Protein AF-A0A1I3HEJ3-F1 (afdb_monomer)

Sequence (257 aa):
MIEPKKLWFWRRMIAVSLDFIPVSLIFVALFVMLVGGNSDKARLSGFGVSTSACAEAKPSAEVVSAGDRMMPGVVWNAAALCRVTSFGVAEDRFVRLARIEQPTKNVTTTQAVAVSVDASGNPISPFYLDWLGFLLFLAAYLAFVTSRLQATPAMRLLGIKLIGQEGERAGLKPVALRLLYACIPLLVIVAIGFGSLWLIAVKGISGWLIPADLIMSLLIGFCWWHPYSVRPTLPRAPLHDILAGTRIIRPTVDASA

Mean predicted aligned error: 8.57 Å

Structure (mmCIF, N/CA/C/O backbone):
data_AF-A0A1I3HEJ3-F1
#
_entry.id   AF-A0A1I3HEJ3-F1
#
loop_
_atom_site.group_PDB
_atom_site.id
_atom_site.type_symbol
_atom_site.label_atom_id
_atom_site.label_alt_id
_atom_site.label_comp_id
_atom_site.label_asym_id
_atom_site.label_entity_id
_atom_site.label_seq_id
_atom_site.pdbx_PDB_ins_code
_atom_site.Cartn_x
_atom_site.Cartn_y
_atom_site.Cartn_z
_atom_site.occupancy
_atom_site.B_iso_or_equiv
_atom_site.auth_seq_id
_atom_site.auth_comp_id
_atom_site.auth_asym_id
_atom_site.auth_atom_id
_atom_site.pdbx_PDB_model_num
ATOM 1 N N . MET A 1 1 ? -19.954 12.986 37.669 1.00 49.31 1 MET A N 1
ATOM 2 C CA . MET A 1 1 ? -19.865 12.320 36.351 1.00 49.31 1 MET A CA 1
ATOM 3 C C . MET A 1 1 ? -18.460 12.531 35.819 1.00 49.31 1 MET A C 1
ATOM 5 O O . MET A 1 1 ? -18.048 13.677 35.705 1.00 49.31 1 MET A O 1
ATOM 9 N N . ILE A 1 2 ? -17.698 11.458 35.597 1.00 49.03 2 ILE A N 1
ATOM 10 C CA . ILE A 1 2 ? -16.325 11.557 35.083 1.00 49.03 2 ILE A CA 1
ATOM 11 C C . ILE A 1 2 ? -16.430 11.959 33.613 1.00 49.03 2 ILE A C 1
ATOM 13 O O . ILE A 1 2 ? -16.956 11.199 32.802 1.00 49.03 2 ILE A O 1
ATOM 17 N N . GLU A 1 3 ? -15.989 13.171 33.284 1.00 50.78 3 GLU A N 1
ATOM 18 C CA . GLU A 1 3 ? -15.996 13.653 31.907 1.00 50.78 3 GLU A CA 1
ATOM 19 C C . GLU A 1 3 ? -15.135 12.704 31.050 1.00 50.78 3 GLU A C 1
ATOM 21 O O . GLU A 1 3 ? -13.968 12.459 31.389 1.00 50.78 3 GLU A O 1
ATOM 26 N N . PRO A 1 4 ? -15.682 12.110 29.974 1.00 54.53 4 PRO A N 1
ATOM 27 C CA . PRO A 1 4 ? -14.928 11.180 29.149 1.00 54.53 4 PRO A CA 1
ATOM 28 C C . PRO A 1 4 ? -13.718 11.908 28.556 1.00 54.53 4 PRO A C 1
ATOM 30 O O . PRO A 1 4 ? -13.858 12.790 27.706 1.00 54.53 4 PRO A O 1
ATOM 33 N N . LYS A 1 5 ? -12.508 11.549 29.015 1.00 62.03 5 LYS A N 1
ATOM 34 C CA . LYS A 1 5 ? -11.262 12.157 28.530 1.00 62.03 5 LYS A CA 1
ATOM 35 C C . LYS A 1 5 ? -11.198 12.012 27.013 1.00 62.03 5 LYS A C 1
ATOM 37 O O . LYS A 1 5 ? -11.144 10.899 26.491 1.00 62.03 5 LYS A O 1
ATOM 42 N N . LYS A 1 6 ? -11.172 13.151 26.313 1.00 61.72 6 LYS A N 1
ATOM 43 C CA . LYS A 1 6 ? -10.992 13.222 24.859 1.00 61.72 6 LYS A CA 1
ATOM 44 C C . LYS A 1 6 ? -9.746 12.414 24.489 1.00 61.72 6 LYS A C 1
ATOM 46 O O . LYS A 1 6 ? -8.636 12.769 24.877 1.00 61.72 6 LYS A O 1
ATOM 51 N N . LEU A 1 7 ? -9.919 11.309 23.771 1.00 64.31 7 LEU A N 1
ATOM 52 C CA . LEU A 1 7 ? -8.802 10.554 23.210 1.00 64.31 7 LEU A CA 1
ATOM 53 C C . LEU A 1 7 ? -8.352 11.278 21.942 1.00 64.31 7 LEU A C 1
ATOM 55 O O . LEU A 1 7 ? -9.008 11.195 20.907 1.00 64.31 7 LEU A O 1
ATOM 59 N N . TRP A 1 8 ? -7.265 12.039 22.062 1.00 68.81 8 TRP A N 1
ATOM 60 C CA . TRP A 1 8 ? -6.731 12.886 20.996 1.00 68.81 8 TRP A CA 1
ATOM 61 C C . TRP A 1 8 ? -6.376 12.056 19.754 1.00 68.81 8 TRP A C 1
ATOM 63 O O . TRP A 1 8 ? -5.763 10.994 19.879 1.00 68.81 8 TRP A O 1
ATOM 73 N N . PHE A 1 9 ? -6.719 12.577 18.568 1.00 74.50 9 PHE A N 1
ATOM 74 C CA . PHE A 1 9 ? -6.378 12.021 17.247 1.00 74.50 9 PHE A CA 1
ATOM 75 C C . PHE A 1 9 ? -4.919 11.543 17.181 1.00 74.50 9 PHE A C 1
ATOM 77 O O . PHE A 1 9 ? -4.652 10.394 16.832 1.00 74.50 9 PHE A O 1
ATOM 84 N N . TRP A 1 10 ? -3.992 12.377 17.659 1.00 77.12 10 TRP A N 1
ATOM 85 C CA . TRP A 1 10 ? -2.559 12.087 17.689 1.00 77.12 10 TRP A CA 1
ATOM 86 C C . TRP A 1 10 ? -2.192 10.807 18.434 1.00 77.12 10 TRP A C 1
ATOM 88 O O . TRP A 1 10 ? -1.313 10.087 17.988 1.00 77.12 10 TRP A O 1
ATOM 98 N N . ARG A 1 11 ? -2.882 10.455 19.525 1.00 80.19 11 ARG A N 1
ATOM 99 C CA . ARG A 1 11 ? -2.592 9.201 20.242 1.00 80.19 11 ARG A CA 1
ATOM 100 C C . ARG A 1 11 ? -2.975 7.973 19.428 1.00 80.19 11 ARG A C 1
ATOM 102 O O . ARG A 1 11 ? -2.286 6.966 19.507 1.00 80.19 11 ARG A O 1
ATOM 109 N N . ARG A 1 12 ? -4.059 8.053 18.654 1.00 78.25 12 ARG A N 1
ATOM 110 C CA . ARG A 1 12 ? -4.480 6.966 17.760 1.00 78.25 12 ARG A CA 1
ATOM 111 C C . ARG A 1 12 ? -3.480 6.801 16.622 1.00 78.25 12 ARG A C 1
ATOM 113 O O . ARG A 1 12 ? -3.072 5.681 16.347 1.00 78.25 12 ARG A O 1
ATOM 120 N N . MET A 1 13 ? -3.036 7.918 16.044 1.00 77.56 13 MET A N 1
ATOM 121 C CA . MET A 1 13 ? -1.986 7.919 15.024 1.00 77.56 13 MET A CA 1
ATOM 122 C C . MET A 1 13 ? -0.673 7.348 15.564 1.00 77.56 13 MET A C 1
ATOM 124 O O . MET A 1 13 ? -0.108 6.456 14.948 1.00 77.56 13 MET A O 1
ATOM 128 N N . ILE A 1 14 ? -0.237 7.777 16.753 1.00 84.56 14 ILE A N 1
ATOM 129 C CA . ILE A 1 14 ? 0.965 7.245 17.410 1.00 84.56 14 ILE A CA 1
ATOM 130 C C . ILE A 1 14 ? 0.823 5.742 17.674 1.00 84.56 14 ILE A C 1
ATOM 132 O O . ILE A 1 14 ? 1.777 5.014 17.434 1.00 84.56 14 ILE A O 1
ATOM 136 N N . ALA A 1 15 ? -0.346 5.264 18.122 1.00 83.88 15 ALA A N 1
ATOM 137 C CA . ALA A 1 15 ? -0.585 3.833 18.320 1.00 83.88 15 ALA A CA 1
ATOM 138 C C . ALA A 1 15 ? -0.357 3.049 17.021 1.00 83.88 15 ALA A C 1
ATOM 140 O O . ALA A 1 15 ? 0.437 2.116 16.993 1.00 83.88 15 ALA A O 1
ATOM 141 N N . VAL A 1 16 ? -1.000 3.485 15.933 1.00 79.69 16 VAL A N 1
ATOM 142 C CA . VAL A 1 16 ? -0.872 2.844 14.619 1.00 79.69 16 VAL A CA 1
ATOM 143 C C . VAL A 1 16 ? 0.580 2.861 14.144 1.00 79.69 16 VAL A C 1
ATOM 145 O O . VAL A 1 16 ? 1.080 1.826 13.716 1.00 79.69 16 VAL A O 1
ATOM 148 N N . SER A 1 17 ? 1.285 3.987 14.273 1.00 79.69 17 SER A N 1
ATOM 149 C CA . SER A 1 17 ? 2.699 4.081 13.893 1.00 79.69 17 SER A CA 1
ATOM 150 C C . SER A 1 17 ? 3.592 3.155 14.724 1.00 79.69 17 SER A C 1
ATOM 152 O O . SER A 1 17 ? 4.465 2.488 14.174 1.00 79.69 17 SER A O 1
ATOM 154 N N . LEU A 1 18 ? 3.365 3.082 16.038 1.00 85.75 18 LEU A N 1
ATOM 155 C CA . LEU A 1 18 ? 4.124 2.227 16.953 1.00 85.75 18 LEU A CA 1
ATOM 156 C C . LEU A 1 18 ? 3.863 0.733 16.744 1.00 85.75 18 LEU A C 1
ATOM 158 O O . LEU A 1 18 ? 4.737 -0.056 17.074 1.00 85.75 18 LEU A O 1
ATOM 162 N N . ASP A 1 19 ? 2.706 0.334 16.214 1.00 80.75 19 ASP A N 1
ATOM 163 C CA . ASP A 1 19 ? 2.476 -1.050 15.782 1.00 80.75 19 ASP A CA 1
ATOM 164 C C . ASP A 1 19 ? 3.084 -1.309 14.399 1.00 80.75 19 ASP A C 1
ATOM 166 O O . ASP A 1 19 ? 3.697 -2.349 14.164 1.00 80.75 19 ASP A O 1
ATOM 170 N N . PHE A 1 20 ? 2.943 -0.353 13.478 1.00 78.56 20 PHE A N 1
ATOM 171 C CA . PHE A 1 20 ? 3.393 -0.494 12.097 1.00 78.56 20 PHE A CA 1
ATOM 172 C C . PHE A 1 20 ? 4.910 -0.662 11.993 1.00 78.56 20 PHE A C 1
ATOM 174 O O . PHE A 1 20 ? 5.371 -1.539 11.266 1.00 78.56 20 PHE A O 1
ATOM 181 N N . ILE A 1 21 ? 5.688 0.137 12.732 1.00 81.62 21 ILE A N 1
ATOM 182 C CA . ILE A 1 21 ? 7.159 0.100 12.699 1.00 81.62 21 ILE A CA 1
ATOM 183 C C . ILE A 1 21 ? 7.715 -1.292 13.059 1.00 81.62 21 ILE A C 1
ATOM 185 O O . ILE A 1 21 ? 8.387 -1.881 12.214 1.00 81.62 21 ILE A O 1
ATOM 189 N N . PRO A 1 22 ? 7.462 -1.866 14.253 1.00 80.75 22 PRO A N 1
ATOM 190 C CA . PRO A 1 22 ? 8.036 -3.152 14.638 1.00 80.75 22 PRO A CA 1
ATOM 191 C C . PRO A 1 22 ? 7.523 -4.302 13.773 1.00 80.75 22 PRO A C 1
ATOM 193 O O . PRO A 1 22 ? 8.307 -5.181 13.432 1.00 80.75 22 PRO A O 1
ATOM 196 N N . VAL A 1 23 ? 6.248 -4.297 13.366 1.00 78.12 23 VAL A N 1
ATOM 197 C CA . VAL A 1 23 ? 5.734 -5.339 12.463 1.00 78.12 23 VAL A CA 1
ATOM 198 C C . VAL A 1 23 ? 6.410 -5.245 11.095 1.00 78.12 23 VAL A C 1
ATOM 200 O O . VAL A 1 23 ? 6.815 -6.270 10.553 1.00 78.12 23 VAL A O 1
ATOM 203 N N . SER A 1 24 ? 6.609 -4.033 10.569 1.00 74.75 24 SER A N 1
ATOM 204 C CA . SER A 1 24 ? 7.354 -3.827 9.321 1.00 74.75 24 SER A CA 1
ATOM 205 C C . SER A 1 24 ? 8.804 -4.287 9.452 1.00 74.75 24 SER A C 1
ATOM 207 O O . SER A 1 24 ? 9.306 -4.951 8.553 1.00 74.75 24 SER A O 1
ATOM 209 N N . LEU A 1 25 ? 9.469 -4.006 10.578 1.00 79.69 25 LEU A N 1
ATOM 210 C CA . LEU A 1 25 ? 10.840 -4.461 10.833 1.00 79.69 25 LEU A CA 1
ATOM 211 C C . LEU A 1 25 ? 10.939 -5.988 10.925 1.00 79.69 25 LEU A C 1
ATOM 213 O O . LEU A 1 25 ? 11.833 -6.569 10.317 1.00 79.69 25 LEU A O 1
ATOM 217 N N . ILE A 1 26 ? 10.018 -6.646 11.637 1.00 82.81 26 ILE A N 1
ATOM 218 C CA . ILE A 1 26 ? 9.962 -8.115 11.717 1.00 82.81 26 ILE A CA 1
ATOM 219 C C . ILE A 1 26 ? 9.723 -8.706 10.328 1.00 82.81 26 ILE A C 1
ATOM 221 O O . ILE A 1 26 ? 10.405 -9.651 9.943 1.00 82.81 26 ILE A O 1
ATOM 225 N N . PHE A 1 27 ? 8.790 -8.139 9.563 1.00 79.00 27 PHE A N 1
ATOM 226 C CA . PHE A 1 27 ? 8.511 -8.586 8.203 1.00 79.00 27 PHE A CA 1
ATOM 227 C C . PHE A 1 27 ? 9.743 -8.456 7.300 1.00 79.00 27 PHE A C 1
ATOM 229 O O . PHE A 1 27 ? 10.110 -9.420 6.633 1.00 79.00 27 PHE A O 1
ATOM 236 N N . VAL A 1 28 ? 10.420 -7.304 7.327 1.00 77.69 28 VAL A N 1
ATOM 237 C CA . VAL A 1 28 ? 11.664 -7.083 6.575 1.00 77.69 28 VAL A CA 1
ATOM 238 C C . VAL A 1 28 ? 12.741 -8.075 7.010 1.00 77.69 28 VAL A C 1
ATOM 240 O O . VAL A 1 28 ? 13.378 -8.677 6.154 1.00 77.69 28 VAL A O 1
ATOM 243 N N . ALA A 1 29 ? 12.918 -8.306 8.312 1.00 82.75 29 ALA A N 1
ATOM 244 C CA . ALA A 1 29 ? 13.904 -9.258 8.819 1.00 82.75 29 ALA A CA 1
ATOM 245 C C . ALA A 1 29 ? 13.620 -10.694 8.345 1.00 82.75 29 ALA A C 1
ATOM 247 O O . ALA A 1 29 ? 14.511 -11.350 7.810 1.00 82.75 29 ALA A O 1
ATOM 248 N N . LEU A 1 30 ? 12.375 -11.163 8.480 1.00 83.25 30 LEU A N 1
ATOM 249 C CA . LEU A 1 30 ? 11.957 -12.484 8.000 1.00 83.25 30 LEU A CA 1
ATOM 250 C C . LEU A 1 30 ? 12.126 -12.608 6.487 1.00 83.25 30 LEU A C 1
ATOM 252 O O . LEU A 1 30 ? 12.609 -13.626 6.003 1.00 83.25 30 LEU A O 1
ATOM 256 N N . PHE A 1 31 ? 11.768 -11.568 5.738 1.00 77.62 31 PHE A N 1
ATOM 257 C CA . PHE A 1 31 ? 11.947 -11.552 4.295 1.00 77.62 31 PHE A CA 1
ATOM 258 C C . PHE A 1 31 ? 13.422 -11.653 3.908 1.00 77.62 31 PHE A C 1
ATOM 260 O O . PHE A 1 31 ? 13.778 -12.484 3.078 1.00 77.62 31 PHE A O 1
ATOM 267 N N . VAL A 1 32 ? 14.285 -10.839 4.518 1.00 80.00 32 VAL A N 1
ATOM 268 C CA . VAL A 1 32 ? 15.731 -10.874 4.268 1.00 80.00 32 VAL A CA 1
ATOM 269 C C . VAL A 1 32 ? 16.291 -12.263 4.569 1.00 80.00 32 VAL A C 1
ATOM 271 O O . VAL A 1 32 ? 17.127 -12.747 3.815 1.00 80.00 32 VAL A O 1
ATOM 274 N N . MET A 1 33 ? 15.799 -12.944 5.607 1.00 83.19 33 MET A N 1
ATOM 275 C CA . MET A 1 33 ? 16.185 -14.331 5.896 1.00 83.19 33 MET A CA 1
ATOM 276 C C . MET A 1 33 ? 15.678 -15.330 4.847 1.00 83.19 33 MET A C 1
ATOM 278 O O . MET A 1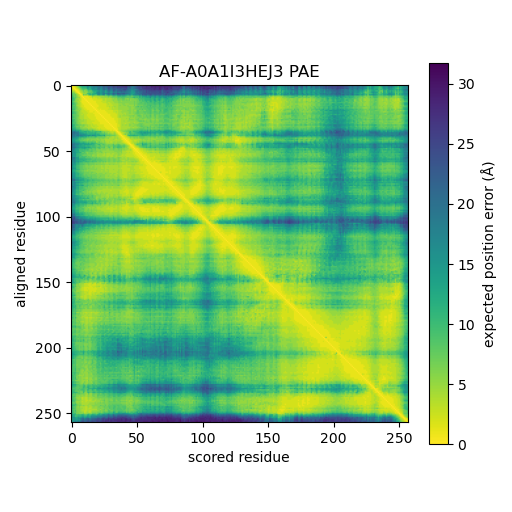 33 ? 16.401 -16.256 4.495 1.00 83.19 33 MET A O 1
ATOM 282 N N . LEU A 1 34 ? 14.451 -15.163 4.346 1.00 79.88 34 LEU A N 1
ATOM 283 C CA . LEU A 1 34 ? 13.844 -16.071 3.364 1.00 79.88 34 LEU A CA 1
ATOM 284 C C . LEU A 1 34 ? 14.413 -15.894 1.950 1.00 79.88 34 LEU A C 1
ATOM 286 O O . LEU A 1 34 ? 14.527 -16.863 1.199 1.00 79.88 34 LEU A O 1
ATOM 290 N N . VAL A 1 35 ? 14.732 -14.656 1.575 1.00 77.38 35 VAL A N 1
ATOM 291 C CA . VAL A 1 35 ? 15.143 -14.278 0.214 1.00 77.38 35 VAL A CA 1
ATOM 292 C C . VAL A 1 35 ? 16.642 -14.003 0.115 1.00 77.38 35 VAL A C 1
ATOM 294 O O . VAL A 1 35 ? 17.181 -13.973 -0.991 1.00 77.38 35 VAL A O 1
ATOM 297 N N . GLY A 1 36 ? 17.349 -13.882 1.240 1.00 71.44 36 GLY A N 1
ATOM 298 C CA . GLY A 1 36 ? 18.807 -13.836 1.285 1.00 71.44 36 GLY A CA 1
ATOM 299 C C . GLY A 1 36 ? 19.402 -15.071 0.605 1.00 71.44 36 GLY A C 1
ATOM 300 O O . GLY A 1 36 ? 19.407 -16.157 1.172 1.00 71.44 36 GLY A O 1
ATOM 301 N N . GLY A 1 37 ? 19.862 -14.905 -0.638 1.00 70.94 37 GLY A N 1
ATOM 302 C CA . GLY A 1 37 ? 20.387 -15.983 -1.486 1.00 70.94 37 GLY A CA 1
ATOM 303 C C . GLY A 1 37 ? 19.465 -16.471 -2.615 1.00 70.94 37 GLY A C 1
ATOM 304 O O . GLY A 1 37 ? 19.896 -17.300 -3.405 1.00 70.94 37 GLY A O 1
ATOM 305 N N . ASN A 1 38 ? 18.232 -15.959 -2.740 1.00 76.81 38 ASN A N 1
ATOM 306 C CA . ASN A 1 38 ? 17.253 -16.336 -3.779 1.00 76.81 38 ASN A CA 1
ATOM 307 C C . ASN A 1 38 ? 16.617 -15.119 -4.488 1.00 76.81 38 ASN A C 1
ATOM 309 O O . ASN A 1 38 ? 15.463 -15.175 -4.929 1.00 76.81 38 ASN A O 1
ATOM 313 N N . SER A 1 39 ? 17.368 -14.023 -4.632 1.00 71.50 39 SER A N 1
ATOM 314 C CA . SER A 1 39 ? 16.892 -12.760 -5.228 1.00 71.50 39 SER A CA 1
ATOM 315 C C . SER A 1 39 ? 16.362 -12.889 -6.662 1.00 71.50 39 SER A C 1
ATOM 317 O O . SER A 1 39 ? 15.644 -12.009 -7.135 1.00 71.50 39 SER A O 1
ATOM 319 N N . ASP A 1 40 ? 16.697 -13.969 -7.369 1.00 82.75 40 ASP A N 1
ATOM 320 C CA . ASP A 1 40 ? 16.264 -14.188 -8.753 1.00 82.75 40 ASP A CA 1
ATOM 321 C C . ASP A 1 40 ? 14.887 -14.860 -8.856 1.00 82.75 40 ASP A C 1
ATOM 323 O O . ASP A 1 40 ? 14.233 -14.771 -9.890 1.00 82.75 40 ASP A O 1
ATOM 327 N N . LYS A 1 41 ? 14.402 -15.503 -7.786 1.00 86.31 41 LYS A N 1
ATOM 328 C CA . LYS A 1 41 ? 13.081 -16.159 -7.776 1.00 86.31 41 LYS A CA 1
ATOM 329 C C . LYS A 1 41 ? 12.028 -15.367 -7.020 1.00 86.31 41 LYS A C 1
ATOM 331 O O . LYS A 1 41 ? 10.864 -15.409 -7.402 1.00 86.31 41 LYS A O 1
ATOM 336 N N . ALA A 1 42 ? 12.418 -14.671 -5.957 1.00 87.62 42 ALA A N 1
ATOM 337 C CA . ALA A 1 42 ? 11.505 -13.918 -5.110 1.00 87.62 42 ALA A CA 1
ATOM 338 C C . ALA A 1 42 ? 12.043 -12.507 -4.877 1.00 87.62 42 ALA A C 1
ATOM 340 O O . ALA A 1 42 ? 13.228 -12.335 -4.595 1.00 87.62 42 ALA A O 1
ATOM 341 N N . ARG A 1 43 ? 11.174 -11.499 -4.997 1.00 86.00 43 ARG A N 1
ATOM 342 C CA . ARG A 1 43 ? 11.551 -10.086 -4.856 1.00 86.00 43 ARG A CA 1
ATOM 343 C C . ARG A 1 43 ? 10.525 -9.289 -4.060 1.00 86.00 43 ARG A C 1
ATOM 345 O O . ARG A 1 43 ? 9.363 -9.679 -3.953 1.00 86.00 43 ARG A O 1
ATOM 352 N N . LEU A 1 44 ? 10.986 -8.168 -3.514 1.00 79.00 44 LEU A N 1
ATOM 353 C CA . LEU A 1 44 ? 10.143 -7.082 -3.020 1.00 79.00 44 LEU A CA 1
ATOM 354 C C . LEU A 1 44 ? 10.266 -5.913 -3.985 1.00 79.00 44 LEU A C 1
ATOM 356 O O . LEU A 1 44 ? 11.378 -5.522 -4.340 1.00 79.00 44 LEU A O 1
ATOM 360 N N . SER A 1 45 ? 9.133 -5.339 -4.359 1.00 76.62 45 SER A N 1
ATOM 361 C CA . SER A 1 45 ? 9.049 -4.106 -5.124 1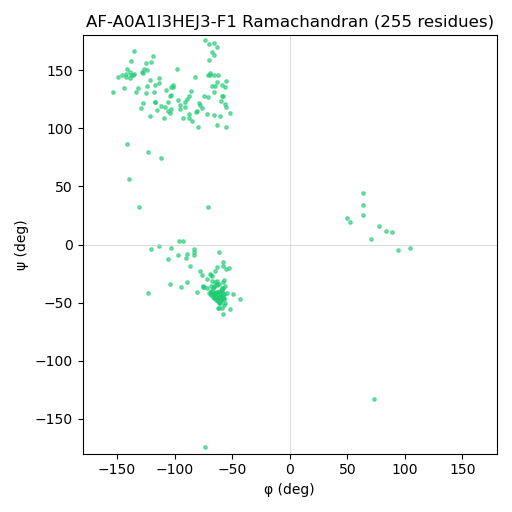.00 76.62 45 SER A CA 1
ATOM 362 C C . SER A 1 45 ? 8.252 -3.077 -4.334 1.00 76.62 45 SER A C 1
ATOM 364 O O . SER A 1 45 ? 7.042 -3.189 -4.149 1.00 76.62 45 SER A O 1
ATOM 366 N N . GLY A 1 46 ? 8.938 -2.037 -3.858 1.00 67.50 46 GLY A N 1
ATOM 367 C CA . GLY A 1 46 ? 8.266 -0.878 -3.268 1.00 67.50 46 GLY A CA 1
ATOM 368 C C . GLY A 1 46 ? 7.749 -1.066 -1.839 1.00 67.50 46 GLY A C 1
ATOM 369 O O . GLY A 1 46 ? 6.957 -0.250 -1.372 1.00 67.50 46 GLY A O 1
ATOM 370 N N . PHE A 1 47 ? 8.200 -2.088 -1.103 1.00 66.50 47 PHE A N 1
ATOM 371 C CA . PHE A 1 47 ? 7.912 -2.171 0.330 1.00 66.50 47 PHE A CA 1
ATOM 372 C C . PHE A 1 47 ? 8.821 -1.224 1.137 1.00 66.50 47 PHE A C 1
ATOM 374 O O . PHE A 1 47 ? 10.047 -1.359 1.127 1.00 66.50 47 PHE A O 1
ATOM 381 N N . GLY A 1 48 ? 8.206 -0.280 1.859 1.00 69.69 48 GLY A N 1
ATOM 382 C CA . GLY A 1 48 ? 8.864 0.644 2.791 1.00 69.69 48 GLY A CA 1
ATOM 383 C C . GLY A 1 48 ? 9.692 1.754 2.138 1.00 69.69 48 GLY A C 1
ATOM 384 O O . GLY A 1 48 ? 9.203 2.454 1.257 1.00 69.69 48 GLY A O 1
ATOM 385 N N . VAL A 1 49 ? 10.922 1.972 2.622 1.00 73.00 49 VAL A N 1
ATOM 386 C CA . VAL A 1 49 ? 11.832 2.991 2.066 1.00 73.00 49 VAL A CA 1
ATOM 387 C C . VAL A 1 49 ? 12.625 2.369 0.924 1.00 73.00 49 VAL A C 1
ATOM 389 O O . VAL A 1 49 ? 13.464 1.495 1.156 1.00 73.00 49 VAL A O 1
ATOM 392 N N . SER A 1 50 ? 12.361 2.831 -0.296 1.00 81.62 50 SER A N 1
ATOM 393 C CA . SER A 1 50 ? 13.033 2.369 -1.509 1.00 81.62 50 SER A CA 1
ATOM 394 C C . SER A 1 50 ? 13.818 3.489 -2.180 1.00 81.62 50 SER A C 1
ATOM 396 O O . SER A 1 50 ? 13.302 4.596 -2.344 1.00 81.62 50 SER A O 1
ATOM 398 N N . THR A 1 51 ? 15.025 3.187 -2.643 1.00 86.12 51 THR A N 1
ATOM 399 C CA . THR A 1 51 ? 15.791 4.063 -3.537 1.00 86.12 51 THR A CA 1
ATOM 400 C C . THR A 1 51 ? 15.934 3.413 -4.900 1.00 86.12 51 THR A C 1
ATOM 402 O O . THR A 1 51 ? 16.172 2.213 -4.987 1.00 86.12 51 THR A O 1
ATOM 405 N N . SER A 1 52 ? 15.792 4.196 -5.967 1.00 91.00 52 SER A N 1
ATOM 406 C CA . SER A 1 52 ? 15.934 3.720 -7.342 1.00 91.00 52 SER A CA 1
ATOM 407 C C . SER A 1 52 ? 17.086 4.430 -8.040 1.00 91.00 52 SER A C 1
ATOM 409 O O . SER A 1 52 ? 17.135 5.660 -8.041 1.00 91.00 52 SER A O 1
ATOM 411 N N . ALA A 1 53 ? 17.958 3.669 -8.689 1.00 93.44 53 ALA A N 1
ATOM 412 C CA . ALA A 1 53 ? 18.988 4.186 -9.579 1.00 93.44 53 ALA A CA 1
ATOM 413 C C . ALA A 1 53 ? 18.846 3.520 -10.946 1.00 93.44 53 ALA A C 1
ATOM 415 O O . ALA A 1 53 ? 18.753 2.297 -11.028 1.00 93.44 53 ALA A O 1
ATOM 416 N N . CYS A 1 54 ? 18.832 4.314 -12.013 1.00 95.50 54 CYS A N 1
ATOM 417 C CA . CYS A 1 54 ? 18.766 3.813 -13.381 1.00 95.50 54 CYS A CA 1
ATOM 418 C C . CYS A 1 54 ? 19.952 4.348 -14.177 1.00 95.50 54 CYS A C 1
ATOM 420 O O . CYS A 1 54 ? 20.275 5.532 -14.089 1.00 95.50 54 CYS A O 1
ATOM 422 N N . ALA A 1 55 ? 20.573 3.479 -14.964 1.00 96.88 55 ALA A N 1
ATOM 423 C CA . ALA A 1 55 ? 21.632 3.835 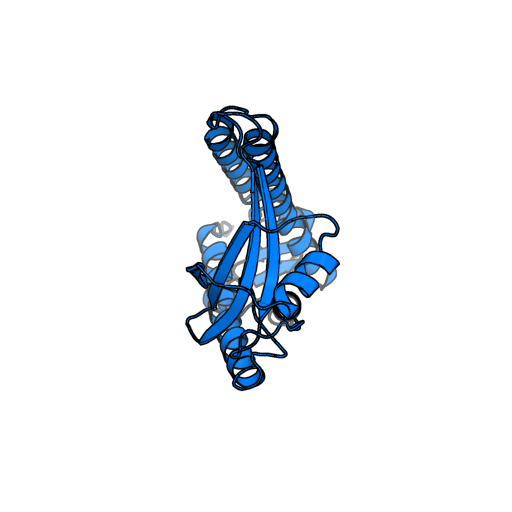-15.897 1.00 96.88 55 ALA A CA 1
ATOM 424 C C . ALA A 1 55 ? 21.276 3.325 -17.293 1.00 96.88 55 ALA A C 1
ATOM 426 O O . ALA A 1 55 ? 20.578 2.318 -17.423 1.00 96.88 55 ALA A O 1
ATOM 427 N N . GLU A 1 56 ? 21.749 4.014 -18.329 1.00 96.56 56 GLU A N 1
ATOM 428 C CA . GLU A 1 56 ? 21.608 3.545 -19.706 1.00 96.56 56 GLU A CA 1
ATOM 429 C C . GLU A 1 56 ? 22.227 2.149 -19.849 1.00 96.56 56 GLU A C 1
ATOM 431 O O . GLU A 1 56 ? 23.304 1.871 -19.316 1.00 96.56 56 GLU A O 1
ATOM 436 N N . ALA A 1 57 ? 21.522 1.252 -20.533 1.00 94.88 57 ALA A N 1
ATOM 437 C CA . ALA A 1 57 ? 21.950 -0.128 -20.696 1.00 94.88 57 ALA A CA 1
ATOM 438 C C . ALA A 1 57 ? 21.703 -0.602 -22.124 1.00 94.88 57 ALA A C 1
ATOM 440 O O . ALA A 1 57 ? 20.707 -0.243 -22.745 1.00 94.88 57 ALA A O 1
ATOM 441 N N . LYS A 1 58 ? 22.590 -1.462 -22.628 1.00 95.31 58 LYS A N 1
ATOM 442 C CA . LYS A 1 58 ? 22.362 -2.195 -23.877 1.00 95.31 58 LYS A CA 1
ATOM 443 C C . LYS A 1 58 ? 21.610 -3.485 -23.534 1.00 95.31 58 LYS A C 1
ATOM 445 O O . LYS A 1 58 ? 22.212 -4.350 -22.897 1.00 95.31 58 LYS A O 1
ATOM 450 N N . PRO A 1 59 ? 20.316 -3.614 -23.875 1.00 94.31 59 PRO A N 1
ATOM 451 C CA . PRO A 1 59 ? 19.544 -4.796 -23.520 1.00 94.31 59 PRO A CA 1
ATOM 452 C C . PRO A 1 59 ? 20.006 -5.993 -24.356 1.00 94.31 59 PRO A C 1
ATOM 454 O O . PRO A 1 59 ? 20.369 -5.841 -25.524 1.00 94.31 59 PRO A O 1
ATOM 457 N N . SER A 1 60 ? 19.984 -7.192 -23.774 1.00 96.12 60 SER A N 1
ATOM 458 C CA . SER A 1 60 ? 20.203 -8.425 -24.532 1.00 96.12 60 SER A CA 1
ATOM 459 C C . SER A 1 60 ? 19.011 -8.709 -25.457 1.00 96.12 60 SER A C 1
ATOM 461 O O . SER A 1 60 ? 17.895 -8.238 -25.218 1.00 96.12 60 SER A O 1
ATOM 463 N N . ALA A 1 61 ? 19.224 -9.515 -26.503 1.00 96.56 61 ALA A N 1
ATOM 464 C CA . ALA A 1 61 ? 18.149 -9.923 -27.414 1.00 96.56 61 ALA A CA 1
ATOM 465 C C . ALA A 1 61 ? 16.997 -10.633 -26.676 1.00 96.56 61 ALA A C 1
ATOM 467 O O . ALA A 1 61 ? 15.831 -10.482 -27.034 1.00 96.56 61 ALA A O 1
ATOM 468 N N . GLU A 1 62 ? 17.315 -11.360 -25.604 1.00 96.75 62 GLU A N 1
ATOM 469 C CA . GLU A 1 62 ? 16.342 -12.056 -24.762 1.00 96.75 62 GLU A CA 1
ATOM 470 C C . GLU A 1 62 ? 15.465 -11.082 -23.967 1.00 96.75 62 GLU A C 1
ATOM 472 O O . GLU A 1 62 ? 14.252 -11.278 -23.879 1.00 96.75 62 GLU A O 1
ATOM 477 N N . VAL A 1 63 ? 16.055 -10.006 -23.429 1.00 96.88 63 VAL A N 1
ATOM 478 C CA . VAL A 1 63 ? 15.321 -8.940 -22.728 1.00 96.88 63 VAL A CA 1
ATOM 479 C C . VAL A 1 63 ? 14.395 -8.199 -23.689 1.00 96.88 63 VAL A C 1
ATOM 481 O O . VAL A 1 63 ? 13.235 -7.965 -23.351 1.00 96.88 63 VAL A O 1
ATOM 484 N N . VAL A 1 64 ? 14.873 -7.877 -24.896 1.00 96.50 64 VAL A N 1
ATOM 485 C CA . VAL A 1 64 ? 14.044 -7.255 -25.944 1.00 96.50 64 VAL A CA 1
ATOM 486 C C . VAL A 1 64 ? 12.881 -8.174 -26.320 1.00 96.50 64 VAL A C 1
ATOM 488 O O . VAL A 1 64 ? 11.732 -7.750 -26.264 1.00 96.50 64 VAL A O 1
ATOM 491 N N . SER A 1 65 ? 13.153 -9.460 -26.568 1.00 96.69 65 SER A N 1
ATOM 492 C CA . SER A 1 65 ? 12.118 -10.457 -26.868 1.00 96.69 65 SER A CA 1
ATOM 493 C C . SER A 1 65 ? 11.086 -10.599 -25.740 1.00 96.69 65 SER A C 1
ATOM 495 O O . SER A 1 65 ? 9.892 -10.755 -26.002 1.00 96.69 65 SER A O 1
ATOM 497 N N . ALA A 1 66 ? 11.512 -10.531 -24.476 1.00 96.56 66 ALA A N 1
ATOM 498 C CA . ALA A 1 66 ? 10.597 -10.532 -23.339 1.00 96.56 66 ALA A CA 1
ATOM 499 C C . ALA A 1 66 ? 9.713 -9.273 -23.307 1.00 96.56 66 ALA A C 1
ATOM 501 O O . ALA A 1 66 ? 8.510 -9.391 -23.072 1.00 96.56 66 ALA A O 1
ATOM 502 N N . GLY A 1 67 ? 10.280 -8.100 -23.605 1.00 95.50 67 GLY A N 1
ATOM 503 C CA . GLY A 1 67 ? 9.532 -6.851 -23.764 1.00 95.50 67 GLY A CA 1
ATOM 504 C C . GLY A 1 67 ? 8.503 -6.914 -24.894 1.00 95.50 67 GLY A C 1
ATOM 505 O O . GLY A 1 67 ? 7.348 -6.545 -24.687 1.00 95.50 67 GLY A O 1
ATOM 506 N N . ASP A 1 68 ? 8.882 -7.471 -26.045 1.00 96.31 68 ASP A N 1
ATOM 507 C CA . ASP A 1 68 ? 7.998 -7.639 -27.206 1.00 96.31 68 ASP A CA 1
ATOM 508 C C . ASP A 1 68 ? 6.813 -8.565 -26.906 1.00 96.31 68 ASP A C 1
ATOM 510 O O . ASP A 1 68 ? 5.705 -8.336 -27.390 1.00 96.31 68 ASP A O 1
ATOM 514 N N . ARG A 1 69 ? 7.006 -9.592 -26.065 1.00 96.38 69 ARG A N 1
ATOM 515 C CA . ARG A 1 69 ? 5.899 -10.441 -25.587 1.00 96.38 69 ARG A CA 1
ATOM 516 C C . ARG A 1 69 ? 4.918 -9.678 -24.698 1.00 96.38 69 ARG A C 1
ATOM 518 O O . ARG A 1 69 ? 3.725 -9.967 -24.739 1.00 96.38 69 ARG A O 1
ATOM 525 N N . MET A 1 70 ? 5.405 -8.739 -23.884 1.00 94.38 70 MET A N 1
ATOM 526 C CA . MET A 1 70 ? 4.558 -7.924 -23.004 1.00 94.38 70 MET A CA 1
ATOM 527 C C . MET A 1 70 ? 3.803 -6.839 -23.777 1.00 94.38 70 MET A C 1
ATOM 529 O O . MET A 1 70 ? 2.662 -6.529 -23.438 1.00 94.38 70 MET A O 1
ATOM 533 N N . MET A 1 71 ? 4.432 -6.257 -24.798 1.00 95.50 71 MET A N 1
ATOM 534 C CA . MET A 1 71 ? 3.847 -5.200 -25.619 1.00 95.50 71 MET A CA 1
ATOM 535 C C . MET A 1 71 ? 4.238 -5.393 -27.095 1.00 95.50 71 MET A C 1
ATOM 537 O O . MET A 1 71 ? 5.234 -4.830 -27.553 1.00 95.50 71 MET A O 1
ATOM 541 N N . PRO A 1 72 ? 3.465 -6.193 -27.852 1.00 94.81 72 PRO A N 1
ATOM 542 C CA . PRO A 1 72 ? 3.808 -6.530 -29.228 1.00 94.81 72 PRO A CA 1
ATOM 543 C C . PRO A 1 72 ? 3.691 -5.324 -30.168 1.00 94.81 72 PRO A C 1
ATOM 545 O O . PRO A 1 72 ? 2.800 -4.487 -30.028 1.00 94.81 72 PRO A O 1
ATOM 548 N N . GLY A 1 73 ? 4.577 -5.264 -31.169 1.00 92.19 73 GLY A N 1
ATOM 549 C CA . GLY A 1 73 ? 4.554 -4.239 -32.223 1.00 92.19 73 GLY A CA 1
ATOM 550 C C . GLY A 1 73 ? 5.224 -2.909 -31.857 1.00 92.19 73 GLY A C 1
ATOM 551 O O . GLY A 1 73 ? 5.076 -1.926 -32.585 1.00 92.19 73 GLY A O 1
ATOM 552 N N . VAL A 1 74 ? 5.964 -2.858 -30.748 1.00 93.56 74 VAL A N 1
ATOM 553 C CA . VAL A 1 74 ? 6.689 -1.663 -30.304 1.00 93.56 74 VAL A CA 1
ATOM 554 C C . VAL A 1 74 ? 8.175 -1.798 -30.616 1.00 93.56 74 VAL A C 1
ATOM 556 O O . VAL A 1 74 ? 8.806 -2.781 -30.256 1.00 93.56 74 VAL A O 1
ATOM 559 N N . VAL A 1 75 ? 8.746 -0.788 -31.278 1.00 94.75 75 VAL A N 1
ATOM 560 C CA . VAL A 1 75 ? 10.194 -0.707 -31.517 1.00 94.75 75 VAL A CA 1
ATOM 561 C C . VAL A 1 75 ? 10.832 0.092 -30.385 1.00 94.75 75 VAL A C 1
ATOM 563 O O . VAL A 1 75 ? 10.630 1.303 -30.277 1.00 94.75 75 VAL A O 1
ATOM 566 N N . TRP A 1 76 ? 11.583 -0.588 -29.524 1.00 96.19 76 TRP A N 1
ATOM 567 C CA . TRP A 1 76 ? 12.263 0.026 -28.384 1.00 96.19 76 TRP A CA 1
ATOM 568 C C . TRP A 1 76 ? 13.480 0.833 -28.846 1.00 96.19 76 TRP A C 1
ATOM 570 O O . TRP A 1 76 ? 14.337 0.311 -29.557 1.00 96.19 76 TRP A O 1
ATOM 580 N N . ASN A 1 77 ? 13.571 2.100 -28.436 1.00 95.56 77 ASN A N 1
ATOM 581 C CA . ASN A 1 77 ? 14.675 3.001 -28.799 1.00 95.56 77 ASN A CA 1
ATOM 582 C C . ASN A 1 77 ? 15.457 3.537 -27.589 1.00 95.56 77 ASN A C 1
ATOM 584 O O . ASN A 1 77 ? 16.459 4.225 -27.765 1.00 95.56 77 ASN A O 1
ATOM 588 N N . ALA A 1 78 ? 15.024 3.208 -26.374 1.00 96.25 78 ALA A N 1
ATOM 589 C CA . ALA A 1 78 ? 15.713 3.527 -25.137 1.00 96.25 78 ALA A CA 1
ATOM 590 C C . ALA A 1 78 ? 15.652 2.330 -24.184 1.00 96.25 78 ALA A C 1
ATOM 592 O O . ALA A 1 78 ? 14.640 1.630 -24.096 1.00 96.25 78 ALA A O 1
ATOM 593 N N . ALA A 1 79 ? 16.734 2.111 -23.444 1.00 97.25 79 ALA A N 1
ATOM 594 C CA . ALA A 1 79 ? 16.811 1.065 -22.440 1.00 97.25 79 ALA A CA 1
ATOM 595 C C . ALA A 1 79 ? 17.633 1.542 -21.243 1.00 97.25 79 ALA A C 1
ATOM 597 O O . ALA A 1 79 ? 18.709 2.122 -21.394 1.00 97.25 79 ALA A O 1
ATOM 598 N N . ALA A 1 80 ? 17.121 1.290 -20.043 1.00 97.56 80 ALA A N 1
ATOM 599 C CA . ALA A 1 80 ? 17.816 1.612 -18.806 1.00 97.56 80 ALA A CA 1
ATOM 600 C C . ALA A 1 80 ? 17.764 0.429 -17.843 1.00 97.56 80 ALA A C 1
ATOM 602 O O . ALA A 1 80 ? 16.692 -0.119 -17.591 1.00 97.56 80 ALA A O 1
ATOM 603 N N . LEU A 1 81 ? 18.910 0.050 -17.279 1.00 97.06 81 LEU A N 1
ATOM 604 C CA . LEU A 1 81 ? 18.965 -0.895 -16.172 1.00 97.06 81 LEU A CA 1
ATOM 605 C C . LEU A 1 81 ? 18.676 -0.133 -14.883 1.00 97.06 81 LEU A C 1
ATOM 607 O O . LEU A 1 81 ? 19.459 0.722 -14.467 1.00 97.06 81 LEU A O 1
ATOM 611 N N . CYS A 1 82 ? 17.555 -0.460 -14.257 1.00 95.19 82 CYS A N 1
ATOM 612 C CA . CYS A 1 82 ? 17.131 0.102 -12.991 1.00 95.19 82 CYS A CA 1
ATOM 613 C C . CYS A 1 82 ? 17.382 -0.894 -11.861 1.00 95.19 82 CYS A C 1
ATOM 615 O O . CYS A 1 82 ? 17.079 -2.085 -11.969 1.00 95.19 82 CYS A O 1
ATOM 617 N N . ARG A 1 83 ? 17.929 -0.378 -10.765 1.00 92.94 83 ARG A N 1
ATOM 618 C CA . ARG A 1 83 ? 18.110 -1.080 -9.498 1.00 92.94 83 ARG A CA 1
ATOM 619 C C . ARG A 1 83 ? 17.293 -0.361 -8.444 1.00 92.94 83 ARG A C 1
ATOM 621 O O . ARG A 1 83 ? 17.476 0.839 -8.236 1.00 92.94 83 ARG A O 1
ATOM 628 N N . VAL A 1 84 ? 16.389 -1.087 -7.808 1.00 89.62 84 VAL A N 1
ATOM 629 C CA . VAL A 1 84 ? 15.582 -0.592 -6.698 1.00 89.62 84 VAL A CA 1
ATOM 630 C C . VAL A 1 84 ? 16.032 -1.318 -5.450 1.00 89.62 84 VAL A C 1
ATOM 632 O O . VAL A 1 84 ? 15.947 -2.538 -5.377 1.00 89.62 84 VAL A O 1
ATOM 635 N N . THR A 1 85 ? 16.524 -0.572 -4.473 1.00 85.62 85 THR A N 1
ATOM 636 C CA . THR A 1 85 ? 16.920 -1.114 -3.178 1.00 85.62 85 THR A CA 1
ATOM 637 C C . THR A 1 85 ? 15.892 -0.730 -2.126 1.00 85.62 85 THR A C 1
ATOM 639 O O . THR A 1 85 ? 15.629 0.451 -1.906 1.00 85.62 85 THR A O 1
ATOM 642 N N . SER A 1 86 ? 15.311 -1.725 -1.462 1.00 81.56 86 SER A N 1
ATOM 643 C CA . SER A 1 86 ? 14.355 -1.567 -0.364 1.00 81.56 86 SER A CA 1
ATOM 644 C C . SER A 1 86 ? 15.033 -1.860 0.970 1.00 81.56 86 SER A C 1
ATOM 646 O O . SER A 1 86 ? 15.688 -2.894 1.136 1.00 81.56 86 SER A O 1
ATOM 648 N N . PHE A 1 87 ? 14.907 -0.925 1.918 1.00 75.88 87 PHE A N 1
ATOM 649 C CA . PHE A 1 87 ? 15.574 -0.960 3.231 1.00 75.88 87 PHE A CA 1
ATOM 650 C C . PHE A 1 87 ? 17.099 -1.175 3.165 1.00 75.88 87 PHE A C 1
ATOM 652 O O . PHE A 1 87 ? 17.708 -1.591 4.145 1.00 75.88 87 PHE A O 1
ATOM 659 N N . GLY A 1 88 ? 17.723 -0.911 2.012 1.00 75.62 88 GLY A N 1
ATOM 660 C CA . GLY A 1 88 ? 19.151 -1.140 1.776 1.00 75.62 88 GLY A CA 1
ATOM 661 C C . GLY A 1 88 ? 19.577 -2.611 1.676 1.00 75.62 88 GLY A C 1
ATOM 662 O O . GLY A 1 88 ? 20.772 -2.860 1.562 1.00 75.62 88 GLY A O 1
ATOM 663 N N . VAL A 1 89 ? 18.643 -3.573 1.709 1.00 75.31 89 VAL A N 1
ATOM 664 C CA . VAL A 1 89 ? 18.969 -5.015 1.733 1.00 75.31 89 VAL A CA 1
ATOM 665 C C . VAL A 1 89 ? 18.327 -5.787 0.583 1.00 75.31 89 VAL A C 1
ATOM 667 O O . VAL A 1 89 ? 18.977 -6.638 -0.017 1.00 75.31 89 VAL A O 1
ATOM 670 N N . ALA A 1 90 ? 17.064 -5.508 0.257 1.00 76.94 90 ALA A N 1
ATOM 671 C CA . ALA A 1 90 ? 16.391 -6.163 -0.861 1.00 76.94 90 ALA A CA 1
ATOM 672 C C . ALA A 1 90 ? 16.667 -5.385 -2.150 1.00 76.94 90 ALA A C 1
ATOM 674 O O . ALA A 1 90 ? 16.447 -4.178 -2.182 1.00 76.94 90 ALA A O 1
ATOM 675 N N . GLU A 1 91 ? 17.133 -6.059 -3.199 1.00 83.94 91 GLU A N 1
ATOM 676 C CA . GLU A 1 91 ? 17.412 -5.444 -4.497 1.00 83.94 91 GLU A CA 1
ATOM 677 C C . GLU A 1 91 ? 16.498 -6.043 -5.574 1.00 83.94 91 GLU A C 1
ATOM 679 O O . GLU A 1 91 ? 16.505 -7.251 -5.807 1.00 83.94 91 GLU A O 1
ATOM 684 N N . ASP A 1 92 ? 15.724 -5.193 -6.245 1.00 89.19 92 ASP A N 1
ATOM 685 C CA . ASP A 1 92 ? 15.042 -5.516 -7.495 1.00 89.19 92 ASP A CA 1
ATOM 686 C C . ASP A 1 92 ? 15.825 -4.923 -8.670 1.00 89.19 92 ASP A C 1
ATOM 688 O O . ASP A 1 92 ? 16.309 -3.789 -8.617 1.00 89.19 92 ASP A O 1
ATOM 692 N N . ARG A 1 93 ? 15.965 -5.704 -9.739 1.00 92.69 93 ARG A N 1
ATOM 693 C CA . ARG A 1 93 ? 16.693 -5.338 -10.956 1.00 92.69 93 ARG A CA 1
ATOM 694 C C . ARG A 1 93 ? 15.808 -5.559 -12.165 1.00 92.69 93 ARG A C 1
ATOM 696 O O . ARG A 1 93 ? 15.386 -6.683 -12.433 1.00 92.69 93 ARG A O 1
ATOM 703 N N . PHE A 1 94 ? 15.567 -4.512 -12.932 1.00 95.50 94 PHE A N 1
ATOM 704 C CA . PHE A 1 94 ? 14.804 -4.622 -14.165 1.00 95.50 94 PHE A CA 1
ATOM 705 C C . PHE A 1 94 ? 15.385 -3.712 -15.235 1.00 95.50 94 PHE A C 1
ATOM 707 O O . PHE A 1 94 ? 15.899 -2.630 -14.953 1.00 95.50 94 PHE A O 1
ATOM 714 N N . VAL A 1 95 ? 15.291 -4.151 -16.482 1.00 97.38 95 VAL A N 1
ATOM 715 C CA . VAL A 1 95 ? 15.562 -3.309 -17.638 1.00 97.38 95 VAL A CA 1
ATOM 716 C C . VAL A 1 95 ? 14.252 -2.659 -18.049 1.00 97.38 95 VAL A C 1
ATOM 718 O O . VAL A 1 95 ? 13.282 -3.330 -18.401 1.00 97.38 95 VAL A O 1
ATOM 721 N N . ARG A 1 96 ? 14.215 -1.332 -17.988 1.00 97.25 96 ARG A N 1
ATOM 722 C CA . ARG A 1 96 ? 13.125 -0.527 -18.521 1.00 97.25 96 ARG A CA 1
ATOM 723 C C . ARG A 1 96 ? 13.384 -0.297 -20.002 1.00 97.25 96 ARG A C 1
ATOM 725 O O . ARG A 1 96 ? 14.257 0.496 -20.351 1.00 97.25 96 ARG A O 1
ATOM 732 N N . LEU A 1 97 ? 12.625 -0.979 -20.849 1.00 97.38 97 LEU A N 1
ATOM 733 C CA . LEU A 1 97 ? 12.583 -0.718 -22.283 1.00 97.38 97 LEU A CA 1
ATOM 734 C C . LEU A 1 97 ? 11.561 0.384 -22.532 1.00 97.38 97 LEU A C 1
ATOM 736 O O . LEU A 1 97 ? 10.456 0.343 -21.988 1.00 97.38 97 LEU A O 1
ATOM 740 N N . ALA A 1 98 ? 11.931 1.385 -23.318 1.00 96.25 98 ALA A N 1
ATOM 741 C CA . ALA A 1 98 ? 11.055 2.487 -23.656 1.00 96.25 98 ALA A CA 1
ATOM 742 C C . ALA A 1 98 ? 11.131 2.830 -25.143 1.00 96.25 98 ALA A C 1
ATOM 744 O O . ALA A 1 98 ? 12.177 2.735 -25.784 1.00 96.25 98 ALA A O 1
ATOM 745 N N . ARG A 1 99 ? 9.985 3.239 -25.676 1.00 95.69 99 ARG A N 1
ATOM 746 C CA . ARG A 1 99 ? 9.849 3.918 -26.955 1.00 95.69 99 ARG A CA 1
ATOM 747 C C . ARG A 1 99 ? 9.483 5.361 -26.657 1.00 95.69 99 ARG A C 1
ATOM 749 O O . ARG A 1 99 ? 8.388 5.639 -26.164 1.00 95.69 99 ARG A O 1
ATOM 756 N N . ILE A 1 100 ? 10.432 6.251 -26.901 1.00 93.25 100 ILE A N 1
ATOM 757 C CA . ILE A 1 100 ? 10.265 7.691 -26.742 1.00 93.25 100 ILE A CA 1
ATOM 758 C C . ILE A 1 100 ? 10.116 8.275 -28.138 1.00 93.25 100 ILE A C 1
ATOM 760 O O . ILE A 1 100 ? 11.056 8.244 -28.932 1.00 93.25 100 ILE A O 1
ATOM 764 N N . GLU A 1 101 ? 8.934 8.793 -28.442 1.00 93.00 101 GLU A N 1
ATOM 765 C CA . GLU A 1 101 ? 8.651 9.444 -29.716 1.00 93.00 101 GLU A CA 1
ATOM 766 C C . GLU A 1 101 ? 8.201 10.876 -29.503 1.00 93.00 101 GLU A C 1
ATOM 768 O O . GLU A 1 101 ? 7.428 11.178 -28.593 1.00 93.00 101 GLU A O 1
ATOM 773 N N . GLN A 1 102 ? 8.648 11.755 -30.393 1.00 87.50 102 GLN A N 1
ATOM 774 C CA . GLN A 1 102 ? 8.170 13.128 -30.490 1.00 87.50 102 GLN A CA 1
ATOM 775 C C . GLN A 1 102 ? 7.399 13.300 -31.802 1.00 87.50 102 GLN A C 1
ATOM 777 O O . GLN A 1 102 ? 7.921 13.890 -32.747 1.00 87.50 102 GLN A O 1
ATOM 782 N N . PRO A 1 103 ? 6.161 12.772 -31.900 1.00 79.69 103 PRO A N 1
ATOM 783 C CA . PRO A 1 103 ? 5.355 12.882 -33.118 1.00 79.69 103 PRO A CA 1
ATOM 784 C C . PRO A 1 103 ? 5.014 14.339 -33.466 1.00 79.69 103 PRO A C 1
ATOM 786 O O . PRO A 1 103 ? 4.668 14.659 -34.599 1.00 79.69 103 PRO A O 1
ATOM 789 N N . THR A 1 104 ? 5.102 15.254 -32.502 1.00 84.00 104 THR A N 1
ATOM 790 C CA . THR A 1 104 ? 4.951 16.697 -32.708 1.00 84.00 104 THR A CA 1
ATOM 791 C C . THR A 1 104 ? 5.963 17.421 -31.825 1.00 84.00 104 THR A C 1
ATOM 793 O O . THR A 1 104 ? 6.280 16.934 -30.743 1.00 84.00 104 THR A O 1
ATOM 796 N N . LYS A 1 105 ? 6.432 18.611 -32.235 1.00 81.44 105 LYS A N 1
ATOM 797 C CA . LYS A 1 105 ? 7.443 19.404 -31.496 1.00 81.44 105 LYS A CA 1
ATOM 798 C C . LYS A 1 105 ? 7.109 19.660 -30.014 1.00 81.44 105 LYS A C 1
ATOM 800 O O . LYS A 1 105 ? 8.017 19.937 -29.242 1.00 81.44 105 LYS A O 1
ATOM 805 N N . ASN A 1 106 ? 5.837 19.540 -29.620 1.00 85.31 106 ASN A N 1
ATOM 806 C CA . ASN A 1 106 ? 5.358 19.837 -28.268 1.00 85.31 106 ASN A CA 1
ATOM 807 C C . ASN A 1 106 ? 4.849 18.609 -27.491 1.00 85.31 106 ASN A C 1
ATOM 809 O O . ASN A 1 106 ? 4.427 18.761 -26.348 1.00 85.31 106 ASN A O 1
ATOM 813 N N . VAL A 1 107 ? 4.843 17.408 -28.082 1.00 82.00 107 VAL A N 1
ATOM 814 C CA . VAL A 1 107 ? 4.294 16.204 -27.437 1.00 82.00 107 VAL A CA 1
ATOM 815 C C . VAL A 1 107 ? 5.321 15.087 -27.504 1.00 82.00 107 VAL A C 1
ATOM 817 O O . VAL A 1 107 ? 5.678 14.634 -28.587 1.00 82.00 107 VAL A O 1
ATOM 820 N N . THR A 1 108 ? 5.771 14.628 -26.335 1.00 88.50 108 THR A N 1
ATOM 821 C CA . THR A 1 108 ? 6.603 13.426 -26.202 1.00 88.50 108 THR A CA 1
ATOM 822 C C . THR A 1 108 ? 5.729 12.287 -25.693 1.00 88.50 108 THR A C 1
ATOM 824 O O . THR A 1 108 ? 5.196 12.359 -24.587 1.00 88.50 108 THR A O 1
ATOM 827 N N . THR A 1 109 ? 5.576 11.236 -26.492 1.00 88.19 109 THR A N 1
ATOM 828 C CA . THR A 1 109 ? 4.877 10.012 -26.091 1.00 88.19 109 THR A CA 1
ATOM 829 C C . THR A 1 109 ? 5.912 8.997 -25.635 1.00 88.19 109 THR A C 1
ATOM 831 O O . THR A 1 109 ? 6.840 8.681 -26.377 1.00 88.19 109 THR A O 1
ATOM 834 N N . THR A 1 110 ? 5.763 8.499 -24.408 1.00 91.00 110 THR A N 1
ATOM 835 C CA . THR A 1 110 ? 6.631 7.452 -23.860 1.00 91.00 110 THR A CA 1
ATOM 836 C C . THR A 1 110 ? 5.808 6.199 -23.618 1.00 91.00 110 THR A C 1
ATOM 838 O O . THR A 1 110 ? 4.914 6.199 -22.775 1.00 91.00 110 THR A O 1
ATOM 841 N N . GLN A 1 111 ? 6.127 5.125 -24.330 1.00 92.81 111 GLN A N 1
ATOM 842 C CA . GLN A 1 111 ? 5.657 3.777 -24.011 1.00 92.81 111 GLN A CA 1
ATOM 843 C C . GLN A 1 111 ? 6.798 3.042 -23.319 1.00 92.81 111 GLN A C 1
ATOM 845 O O . GLN A 1 111 ? 7.939 3.159 -23.757 1.00 92.81 111 GLN A O 1
ATOM 850 N N . ALA A 1 112 ? 6.533 2.324 -22.229 1.00 94.44 112 ALA A N 1
ATOM 851 C CA . ALA A 1 112 ? 7.584 1.615 -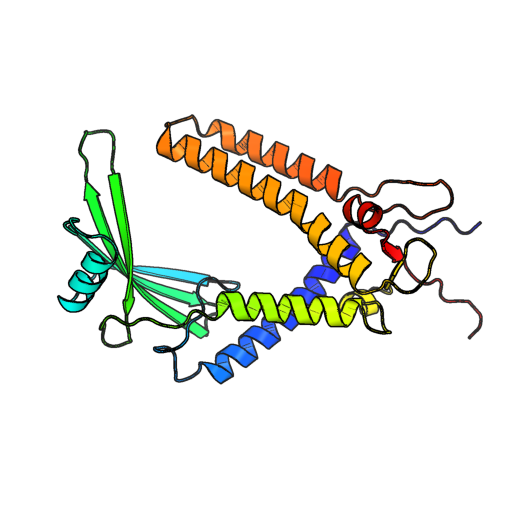21.511 1.00 94.44 112 ALA A CA 1
ATOM 852 C C . ALA A 1 112 ? 7.092 0.302 -20.910 1.00 94.44 112 ALA A C 1
ATOM 854 O O . ALA A 1 112 ? 5.959 0.213 -20.438 1.00 94.44 112 ALA A O 1
ATOM 855 N N . VAL A 1 113 ? 7.985 -0.682 -20.880 1.00 96.25 113 VAL A N 1
ATOM 856 C CA . VAL A 1 113 ? 7.820 -1.955 -20.176 1.00 96.25 113 VAL A CA 1
ATOM 857 C C . VAL A 1 113 ? 9.026 -2.188 -19.273 1.00 96.25 113 VAL A C 1
ATOM 859 O O . VAL A 1 113 ? 10.142 -1.761 -19.574 1.00 96.25 113 VAL A O 1
ATOM 862 N N . ALA A 1 114 ? 8.799 -2.844 -18.140 1.00 96.00 114 ALA A N 1
ATOM 863 C CA . ALA A 1 114 ? 9.851 -3.248 -17.220 1.00 96.00 114 ALA A CA 1
ATOM 864 C C . ALA A 1 114 ? 10.014 -4.766 -17.304 1.00 96.00 114 ALA A C 1
ATOM 866 O O . ALA A 1 114 ? 9.075 -5.504 -17.016 1.00 96.00 114 ALA A O 1
ATOM 867 N N . VAL A 1 115 ? 11.200 -5.215 -17.708 1.00 96.75 115 VAL A N 1
ATOM 868 C CA . VAL A 1 115 ? 11.561 -6.633 -17.778 1.00 96.75 115 VAL A CA 1
ATOM 869 C C . VAL A 1 115 ? 12.508 -6.931 -16.626 1.00 96.75 115 VAL A C 1
ATOM 871 O O . VAL A 1 115 ? 13.615 -6.394 -16.581 1.00 96.75 115 VAL A O 1
ATOM 874 N N . SER A 1 116 ? 12.087 -7.763 -15.676 1.00 96.19 116 SER A N 1
ATOM 875 C CA . SER A 1 116 ? 12.937 -8.172 -14.556 1.00 96.19 116 SER A CA 1
ATOM 876 C C . SER A 1 116 ? 14.129 -8.985 -15.066 1.00 96.19 116 SER A C 1
ATOM 878 O O . SER A 1 116 ? 13.966 -9.856 -15.920 1.00 96.19 116 SER A O 1
ATOM 880 N N . VAL A 1 117 ? 15.326 -8.705 -14.546 1.00 95.81 117 VAL A N 1
ATOM 881 C CA . VAL A 1 117 ? 16.569 -9.383 -14.950 1.00 95.81 117 VAL A CA 1
ATOM 882 C C . VAL A 1 117 ? 17.340 -9.921 -13.753 1.00 95.81 117 VAL A C 1
ATOM 884 O O . VAL A 1 117 ? 17.276 -9.337 -12.669 1.00 95.81 117 VAL A O 1
ATOM 887 N N . ASP A 1 118 ? 18.053 -11.028 -13.939 1.00 93.50 118 ASP A N 1
ATOM 888 C CA . ASP A 1 118 ? 18.959 -11.603 -12.939 1.00 93.50 118 ASP A CA 1
ATOM 889 C C . ASP A 1 118 ? 20.260 -10.779 -12.796 1.00 93.50 118 ASP A C 1
ATOM 891 O O . ASP A 1 118 ? 20.424 -9.696 -13.372 1.00 93.50 118 ASP A O 1
ATOM 895 N N . ALA A 1 119 ? 21.208 -11.272 -11.996 1.00 89.88 119 ALA A N 1
ATOM 896 C CA . ALA A 1 119 ? 22.512 -10.628 -11.841 1.00 89.88 119 ALA A CA 1
ATOM 897 C C . ALA A 1 119 ? 23.375 -10.620 -13.115 1.00 89.88 119 ALA A C 1
ATOM 899 O O . ALA A 1 119 ? 24.250 -9.761 -13.240 1.00 89.88 119 ALA A O 1
ATOM 900 N N . SER A 1 120 ? 23.120 -11.538 -14.043 1.00 92.19 120 SER A N 1
ATOM 901 C CA . SER A 1 120 ? 23.805 -11.663 -15.329 1.00 92.19 120 SER A CA 1
ATOM 902 C C . SER A 1 120 ? 23.143 -10.845 -16.445 1.00 92.19 120 SER A C 1
ATOM 904 O O . SER A 1 120 ? 23.730 -10.701 -17.515 1.00 92.19 120 SER A O 1
ATOM 906 N N . GLY A 1 121 ? 21.966 -10.264 -16.197 1.00 91.38 121 GLY A N 1
ATOM 907 C CA . GLY A 1 121 ? 21.204 -9.489 -17.175 1.00 91.38 121 GLY A CA 1
ATOM 908 C C . GLY A 1 121 ? 20.238 -10.321 -18.024 1.00 91.38 121 GLY A C 1
ATOM 909 O O . GLY A 1 121 ? 19.691 -9.793 -18.994 1.00 91.38 121 GLY A O 1
ATOM 910 N N . ASN A 1 122 ? 20.004 -11.587 -17.674 1.00 95.31 122 ASN A N 1
ATOM 911 C CA . ASN A 1 122 ? 19.041 -12.436 -18.370 1.00 95.31 122 ASN A CA 1
ATOM 912 C C . ASN A 1 122 ? 17.625 -12.159 -17.856 1.00 95.31 122 ASN A C 1
ATOM 914 O O . ASN A 1 122 ? 17.448 -11.903 -16.660 1.00 95.31 122 ASN A O 1
ATOM 918 N N . PRO A 1 123 ? 16.601 -12.214 -18.724 1.00 96.12 123 PRO A N 1
ATOM 919 C CA . PRO A 1 123 ? 15.228 -11.982 -18.310 1.00 96.12 123 PRO A CA 1
ATOM 920 C C . PRO A 1 123 ? 14.737 -13.104 -17.393 1.00 96.12 123 PRO A C 1
ATOM 922 O O . PRO A 1 123 ? 14.908 -14.290 -17.669 1.00 96.12 123 PRO A O 1
ATOM 925 N N . ILE A 1 124 ? 14.054 -12.715 -16.324 1.00 95.44 124 ILE A N 1
ATOM 926 C CA . ILE A 1 124 ? 13.449 -13.622 -15.350 1.00 95.44 124 ILE A CA 1
ATOM 927 C C . ILE A 1 124 ? 12.028 -13.164 -15.016 1.00 95.44 124 ILE A C 1
ATOM 929 O O . ILE A 1 124 ? 11.618 -12.044 -15.315 1.00 95.44 124 ILE A O 1
ATOM 933 N N . SER A 1 125 ? 11.257 -14.033 -14.370 1.00 93.12 125 SER A N 1
ATOM 934 C CA . SER A 1 125 ? 9.907 -13.722 -13.887 1.00 93.12 125 SER A CA 1
ATOM 935 C C . SER A 1 125 ? 9.841 -13.974 -12.382 1.00 93.12 125 SER A C 1
ATOM 937 O O . SER A 1 125 ? 9.394 -15.044 -11.962 1.00 93.12 125 SER A O 1
ATOM 939 N N . PRO A 1 126 ? 10.353 -13.037 -11.561 1.00 91.50 126 PRO A N 1
ATOM 940 C CA . PRO A 1 126 ? 10.381 -13.213 -10.122 1.00 91.50 126 PRO A CA 1
ATOM 941 C C . PRO A 1 126 ? 8.965 -13.155 -9.548 1.00 91.50 126 PRO A C 1
ATOM 943 O O . PRO A 1 126 ? 8.097 -12.418 -10.021 1.00 91.50 126 PRO A O 1
ATOM 946 N N . PHE A 1 127 ? 8.745 -13.913 -8.481 1.00 89.69 127 PHE A N 1
ATOM 947 C CA . PHE A 1 127 ? 7.536 -13.819 -7.687 1.00 89.69 127 PHE A CA 1
ATOM 948 C C . PHE A 1 127 ? 7.643 -12.635 -6.724 1.00 89.69 127 PHE A C 1
ATOM 950 O O . PHE A 1 127 ? 8.480 -12.625 -5.818 1.00 89.69 127 PHE A O 1
ATOM 957 N N . TYR A 1 128 ? 6.792 -11.633 -6.918 1.00 86.94 128 TYR A N 1
ATOM 958 C CA . TYR A 1 128 ? 6.727 -10.477 -6.033 1.00 86.94 128 TYR A CA 1
ATOM 959 C C . TYR A 1 128 ? 5.944 -10.829 -4.767 1.00 86.94 128 TYR A C 1
ATOM 961 O O . TYR A 1 128 ? 4.786 -11.245 -4.829 1.00 86.94 128 TYR A O 1
ATOM 969 N N . LEU A 1 129 ? 6.590 -10.685 -3.609 1.00 83.56 129 LEU A N 1
ATOM 970 C CA . LEU A 1 129 ? 6.026 -11.038 -2.300 1.00 83.56 129 LEU A CA 1
ATOM 971 C C . LEU A 1 129 ? 5.327 -9.861 -1.603 1.00 83.56 129 LEU A C 1
ATOM 973 O O . LEU A 1 129 ? 4.823 -10.021 -0.490 1.00 83.56 129 LEU A O 1
ATOM 977 N N . ASP A 1 130 ? 5.249 -8.700 -2.256 1.00 78.50 130 ASP A N 1
ATOM 978 C CA . ASP A 1 130 ? 4.687 -7.470 -1.685 1.00 78.50 130 ASP A CA 1
ATOM 979 C C . ASP A 1 130 ? 3.235 -7.660 -1.213 1.00 78.50 130 ASP A C 1
ATOM 981 O O . ASP A 1 130 ? 2.866 -7.267 -0.103 1.00 78.50 130 ASP A O 1
ATOM 985 N N . TRP A 1 131 ? 2.419 -8.351 -2.016 1.00 79.62 131 TRP A N 1
ATOM 986 C CA . TRP A 1 131 ? 1.021 -8.647 -1.687 1.00 79.62 131 TRP A CA 1
ATOM 987 C C . TRP A 1 131 ? 0.893 -9.605 -0.492 1.00 79.62 131 TRP A C 1
ATOM 989 O O . TRP A 1 131 ? 0.009 -9.431 0.350 1.00 79.62 131 TRP A O 1
ATOM 999 N N . LEU A 1 132 ? 1.790 -10.593 -0.384 1.00 81.69 132 LEU A N 1
ATOM 1000 C CA . LEU A 1 132 ? 1.778 -11.564 0.709 1.00 81.69 132 LEU A CA 1
ATOM 1001 C C . LEU A 1 132 ? 2.141 -10.884 2.031 1.00 81.69 132 LEU A C 1
ATOM 1003 O O . LEU A 1 132 ? 1.500 -11.135 3.051 1.00 81.69 132 LEU A O 1
ATOM 1007 N N . GLY A 1 133 ? 3.123 -9.980 2.002 1.00 75.12 133 GLY A N 1
ATOM 1008 C CA . GLY A 1 133 ? 3.484 -9.167 3.160 1.00 75.12 133 GLY A CA 1
ATOM 1009 C C . GLY A 1 133 ? 2.333 -8.310 3.660 1.00 75.12 133 GLY A C 1
ATOM 1010 O O . GLY A 1 133 ? 2.031 -8.312 4.856 1.00 75.12 133 GLY A O 1
ATOM 1011 N N . PHE A 1 134 ? 1.627 -7.650 2.742 1.00 77.94 134 PHE A N 1
ATOM 1012 C CA . PHE A 1 134 ? 0.438 -6.876 3.081 1.00 77.94 134 PHE A CA 1
ATOM 1013 C C . PHE A 1 134 ? -0.668 -7.744 3.704 1.00 77.94 134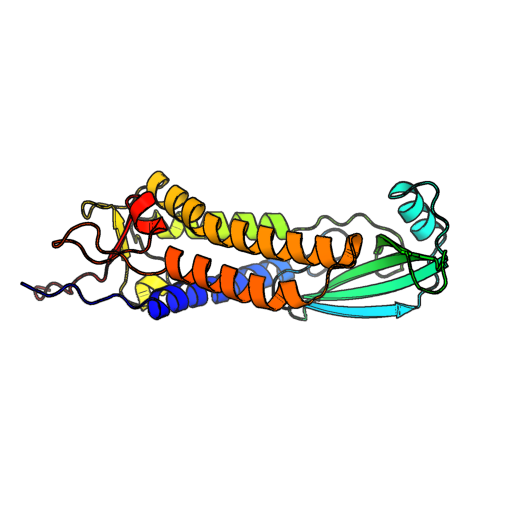 PHE A C 1
ATOM 1015 O O . PHE A 1 134 ? -1.234 -7.373 4.734 1.00 77.94 134 PHE A O 1
ATOM 1022 N N . LEU A 1 135 ? -0.952 -8.923 3.139 1.00 82.94 135 LEU A N 1
ATOM 1023 C CA . LEU A 1 135 ? -1.954 -9.844 3.688 1.00 82.94 135 LEU A CA 1
ATOM 1024 C C . LEU A 1 135 ? -1.582 -10.366 5.080 1.0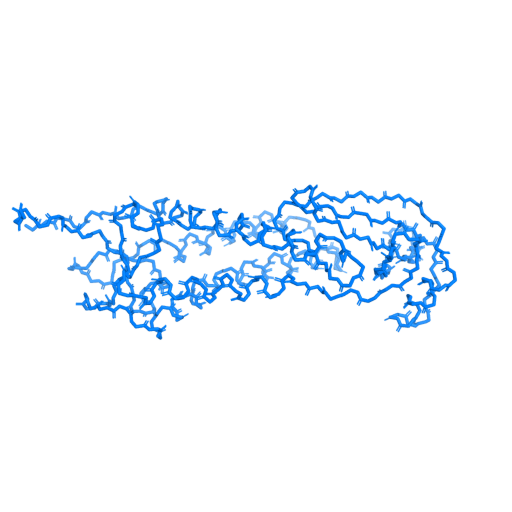0 82.94 135 LEU A C 1
ATOM 1026 O O . LEU A 1 135 ? -2.442 -10.420 5.960 1.00 82.94 135 LEU A O 1
ATOM 1030 N N . LEU A 1 136 ? -0.316 -10.726 5.304 1.00 81.06 136 LEU A N 1
ATOM 1031 C CA . LEU A 1 136 ? 0.161 -11.180 6.612 1.00 81.06 136 LEU A CA 1
ATOM 1032 C C . LEU A 1 136 ? 0.070 -10.067 7.660 1.00 81.06 136 LEU A C 1
ATOM 1034 O O . LEU A 1 136 ? -0.402 -10.312 8.772 1.00 81.06 136 LEU A O 1
ATOM 1038 N N . PHE A 1 137 ? 0.452 -8.839 7.297 1.00 77.06 137 PHE A N 1
ATOM 1039 C CA . PHE A 1 137 ? 0.286 -7.662 8.151 1.00 77.06 137 PHE A CA 1
ATOM 1040 C C . PHE A 1 137 ? -1.185 -7.463 8.542 1.00 77.06 137 PHE A C 1
ATOM 1042 O O . PHE A 1 137 ? -1.509 -7.285 9.720 1.00 77.06 137 PHE A O 1
ATOM 1049 N N . LEU A 1 138 ? -2.085 -7.555 7.561 1.00 80.94 138 LEU A N 1
ATOM 1050 C CA . LEU A 1 138 ? -3.523 -7.420 7.762 1.00 80.94 138 LEU A CA 1
ATOM 1051 C C . LEU A 1 138 ? -4.075 -8.490 8.710 1.00 80.94 138 LEU A C 1
ATOM 1053 O O . LEU A 1 138 ? -4.809 -8.177 9.650 1.00 80.94 138 LEU A O 1
ATOM 1057 N N . ALA A 1 139 ? -3.697 -9.748 8.485 1.00 82.50 139 ALA A N 1
ATOM 1058 C CA . ALA A 1 139 ? -4.112 -10.873 9.312 1.00 82.50 139 ALA A CA 1
ATOM 1059 C C . ALA A 1 139 ? -3.624 -10.716 10.760 1.00 82.50 139 ALA A C 1
ATOM 1061 O O . ALA A 1 139 ? -4.410 -10.893 11.693 1.00 82.50 139 ALA A O 1
ATOM 1062 N N . ALA A 1 140 ? -2.363 -10.318 10.957 1.00 79.75 140 ALA A N 1
ATOM 1063 C CA . ALA A 1 140 ? -1.802 -10.063 12.281 1.00 79.75 140 ALA A CA 1
ATOM 1064 C C . ALA A 1 140 ? -2.550 -8.932 13.004 1.00 79.75 140 ALA A C 1
ATOM 1066 O O . ALA A 1 140 ? -2.941 -9.093 14.163 1.00 79.75 140 ALA A O 1
ATOM 1067 N N . TYR A 1 141 ? -2.816 -7.816 12.319 1.00 78.94 141 TYR A N 1
ATOM 1068 C CA . TYR A 1 141 ? -3.593 -6.706 12.873 1.00 78.94 141 TYR A CA 1
ATOM 1069 C C . TYR A 1 141 ? -4.979 -7.161 13.349 1.00 78.94 141 TYR A C 1
ATOM 1071 O O . TYR A 1 141 ? -5.360 -6.913 14.498 1.00 78.94 141 TYR A O 1
ATOM 1079 N N . LEU A 1 142 ? -5.714 -7.877 12.490 1.00 80.44 142 LEU A N 1
ATOM 1080 C CA . LEU A 1 142 ? -7.034 -8.407 12.826 1.00 80.44 142 LEU A CA 1
ATOM 1081 C C . LEU A 1 142 ? -6.957 -9.367 14.015 1.00 80.44 142 LEU A C 1
ATOM 1083 O O . LEU A 1 142 ? -7.772 -9.251 14.931 1.00 80.44 142 LEU A O 1
ATOM 1087 N N . ALA A 1 143 ? -5.964 -10.258 14.054 1.00 81.06 143 ALA A N 1
ATOM 1088 C CA . ALA A 1 143 ? -5.778 -11.204 15.150 1.00 81.06 143 ALA A CA 1
ATOM 1089 C C . ALA A 1 143 ? -5.543 -10.495 16.496 1.00 81.06 143 ALA A C 1
ATOM 1091 O O . ALA A 1 143 ? -6.186 -10.838 17.488 1.00 81.06 143 ALA A O 1
ATOM 1092 N N . PHE A 1 144 ? -4.691 -9.465 16.550 1.00 78.06 144 PHE A N 1
ATOM 1093 C CA . PHE A 1 144 ? -4.424 -8.741 17.800 1.00 78.06 144 PHE A CA 1
ATOM 1094 C C . PHE A 1 144 ? -5.645 -7.975 18.306 1.00 78.06 144 PHE A C 1
ATOM 1096 O O . PHE A 1 144 ? -5.980 -8.051 19.492 1.00 78.06 144 PHE A O 1
ATOM 1103 N N . VAL A 1 145 ? -6.335 -7.267 17.413 1.00 74.31 145 VAL A N 1
ATOM 1104 C CA . VAL A 1 145 ? -7.484 -6.427 17.774 1.00 74.31 145 VAL A CA 1
ATOM 1105 C C . VAL A 1 145 ? -8.718 -7.260 18.140 1.00 74.31 145 VAL A C 1
ATOM 1107 O O . VAL A 1 145 ? -9.503 -6.832 18.983 1.00 74.31 145 VAL A O 1
ATOM 1110 N N . THR A 1 146 ? -8.871 -8.460 17.571 1.00 75.88 146 THR A N 1
ATOM 1111 C CA . THR A 1 146 ? -9.967 -9.394 17.906 1.00 75.88 146 THR A CA 1
ATOM 1112 C C . THR A 1 146 ? -9.634 -10.358 19.042 1.00 75.88 146 THR A C 1
ATOM 1114 O O . THR A 1 146 ? -10.528 -11.020 19.574 1.00 75.88 146 THR A O 1
ATOM 1117 N N . SER A 1 147 ? -8.365 -10.436 19.455 1.00 80.25 147 SER A N 1
ATOM 1118 C CA . SER A 1 147 ? -7.952 -11.243 20.602 1.00 80.25 147 SER A CA 1
ATOM 1119 C C . SER A 1 147 ? -8.587 -10.762 21.913 1.00 80.25 147 SER A C 1
ATOM 1121 O O . SER A 1 147 ? -9.123 -9.658 22.029 1.00 80.25 147 SER A O 1
ATOM 1123 N N . ARG A 1 148 ? -8.426 -11.563 22.975 1.00 75.06 148 ARG A N 1
ATOM 1124 C CA . ARG A 1 148 ? -8.846 -11.204 24.343 1.00 75.06 148 ARG A CA 1
ATOM 1125 C C . ARG A 1 148 ? -8.246 -9.887 24.849 1.00 75.06 148 ARG A C 1
ATOM 1127 O O . ARG A 1 148 ? -8.793 -9.309 25.782 1.00 75.06 148 ARG A O 1
ATOM 1134 N N . LEU A 1 149 ? -7.134 -9.435 24.268 1.00 72.62 149 LEU A N 1
ATOM 1135 C CA . LEU A 1 149 ? -6.468 -8.192 24.652 1.00 72.62 149 LEU A CA 1
ATOM 1136 C C . LEU A 1 149 ? -7.207 -6.958 24.126 1.00 72.62 149 LEU A C 1
ATOM 1138 O O . LEU A 1 149 ? -7.101 -5.894 24.737 1.00 72.62 149 LEU A O 1
ATOM 1142 N N . GLN A 1 150 ? -7.949 -7.106 23.019 1.00 81.25 150 GLN A N 1
ATOM 1143 C CA . GLN A 1 150 ? -8.678 -6.035 22.329 1.00 81.25 150 GLN A CA 1
ATOM 1144 C C . GLN A 1 150 ? -7.834 -4.784 22.041 1.00 81.25 150 GLN A C 1
ATOM 1146 O O . GLN A 1 150 ? -8.329 -3.657 21.951 1.00 81.25 150 GLN A O 1
ATOM 1151 N N . ALA A 1 151 ? -6.526 -4.970 21.991 1.00 81.88 151 ALA A N 1
ATOM 1152 C CA . ALA A 1 151 ? -5.540 -3.922 21.921 1.00 81.88 151 ALA A CA 1
ATOM 1153 C C . ALA A 1 151 ? -4.323 -4.514 21.233 1.00 81.88 151 ALA A C 1
ATOM 1155 O O . ALA A 1 151 ? -3.841 -5.588 21.602 1.00 81.88 151 ALA A O 1
ATOM 1156 N N . THR A 1 152 ? -3.828 -3.793 20.242 1.00 85.25 152 THR A N 1
ATOM 1157 C CA . THR A 1 152 ? -2.494 -4.020 19.705 1.00 85.25 152 THR A CA 1
ATOM 1158 C C . THR A 1 152 ? -1.428 -3.684 20.762 1.00 85.25 152 THR A C 1
ATOM 1160 O O . THR A 1 152 ? -1.732 -3.007 21.757 1.00 85.25 152 THR A O 1
ATOM 1163 N N . PRO A 1 153 ? -0.175 -4.142 20.597 1.00 85.56 153 PRO A N 1
ATOM 1164 C CA . PRO A 1 153 ? 0.917 -3.802 21.509 1.00 85.56 153 PRO A CA 1
ATOM 1165 C C . PRO A 1 153 ? 1.045 -2.295 21.794 1.00 85.56 153 PRO A C 1
ATOM 1167 O O . PRO A 1 153 ? 1.165 -1.902 22.957 1.00 85.56 153 PRO A O 1
ATOM 1170 N N . ALA A 1 154 ? 0.926 -1.433 20.783 1.00 85.75 154 ALA A N 1
ATOM 1171 C CA . ALA A 1 154 ? 0.986 0.012 20.977 1.00 85.75 154 ALA A CA 1
ATOM 1172 C C . ALA A 1 154 ? -0.261 0.577 21.662 1.00 85.75 154 ALA A C 1
ATOM 1174 O O . ALA A 1 154 ? -0.157 1.463 22.514 1.00 85.75 154 ALA A O 1
ATOM 1175 N N . MET A 1 155 ? -1.451 0.053 21.349 1.00 86.38 155 MET A N 1
ATOM 1176 C CA . MET A 1 155 ? -2.666 0.412 22.084 1.00 86.38 155 MET A CA 1
ATOM 1177 C C . MET A 1 155 ? -2.522 0.075 23.573 1.00 86.38 155 MET A C 1
ATOM 1179 O O . MET A 1 155 ? -2.865 0.893 24.430 1.00 86.38 155 MET A O 1
ATOM 1183 N N . ARG A 1 156 ? -1.928 -1.080 23.891 1.00 88.00 156 ARG A N 1
ATOM 1184 C CA . ARG A 1 156 ? -1.623 -1.483 25.267 1.00 88.00 156 ARG A CA 1
ATOM 1185 C C . ARG A 1 156 ? -0.639 -0.518 25.930 1.00 88.00 156 ARG A C 1
ATOM 1187 O O . ARG A 1 156 ? -0.908 -0.087 27.048 1.00 88.00 156 ARG A O 1
ATOM 1194 N N . LEU A 1 157 ? 0.433 -0.130 25.237 1.00 89.25 157 LEU A N 1
ATOM 1195 C CA . LEU A 1 157 ? 1.416 0.844 25.731 1.00 89.25 157 LEU A CA 1
ATOM 1196 C C . LEU A 1 157 ? 0.777 2.209 26.044 1.00 89.25 157 LEU A C 1
ATOM 1198 O O . LEU A 1 157 ? 1.092 2.839 27.050 1.00 89.25 157 LEU A O 1
ATOM 1202 N N . LEU A 1 158 ? -0.167 2.654 25.214 1.00 87.50 158 LEU A N 1
ATOM 1203 C CA . LEU A 1 158 ? -0.867 3.933 25.387 1.00 87.50 158 LEU A CA 1
ATOM 1204 C C . LEU A 1 158 ? -2.052 3.858 26.368 1.00 87.50 158 LEU A C 1
ATOM 1206 O O . LEU A 1 158 ? -2.682 4.884 26.678 1.00 87.50 158 LEU A O 1
ATOM 1210 N N . GLY A 1 159 ? -2.348 2.660 26.880 1.00 87.69 159 GLY A N 1
ATOM 1211 C CA . GLY A 1 159 ? -3.465 2.394 27.779 1.00 87.69 159 GLY A CA 1
ATOM 1212 C C . GLY A 1 159 ? -4.812 2.653 27.108 1.00 87.69 159 GLY A C 1
ATOM 1213 O O . GLY A 1 159 ? -5.668 3.320 27.690 1.00 87.69 159 GLY A O 1
ATOM 1214 N N . ILE A 1 160 ? -4.974 2.199 25.866 1.00 88.12 160 ILE A N 1
ATOM 1215 C CA . ILE A 1 160 ? -6.219 2.276 25.098 1.00 88.12 160 ILE A CA 1
ATOM 1216 C C . ILE A 1 160 ? -6.640 0.879 24.629 1.00 88.12 160 ILE A C 1
ATOM 1218 O O . ILE A 1 160 ? -5.805 0.005 24.418 1.00 88.12 160 ILE A O 1
ATOM 1222 N N . LYS A 1 161 ? -7.947 0.656 24.488 1.00 89.12 161 LYS A N 1
ATOM 1223 C CA . LYS A 1 161 ? -8.540 -0.623 24.069 1.00 89.12 161 LYS A CA 1
ATOM 1224 C C . LYS A 1 161 ? -9.688 -0.377 23.098 1.00 89.12 161 LYS A C 1
ATOM 1226 O O . LYS A 1 161 ? -10.364 0.646 23.208 1.00 89.12 161 LYS A O 1
ATOM 1231 N N . LEU A 1 162 ? -9.902 -1.303 22.168 1.00 89.12 162 LEU A N 1
ATOM 1232 C CA . LEU A 1 162 ? -11.045 -1.299 21.262 1.00 89.12 162 LEU A CA 1
ATOM 1233 C C . LEU A 1 162 ? -12.198 -2.100 21.873 1.00 89.12 162 LEU A C 1
ATOM 1235 O O . LEU A 1 162 ? -12.065 -3.286 22.155 1.00 89.12 162 LEU A O 1
ATOM 1239 N N . ILE A 1 163 ? -13.346 -1.468 22.038 1.00 90.06 163 ILE A N 1
ATOM 1240 C CA . ILE A 1 163 ? -14.573 -2.098 22.526 1.00 90.06 163 ILE A CA 1
ATOM 1241 C C . ILE A 1 163 ? -15.674 -2.009 21.471 1.00 90.06 163 ILE A C 1
ATOM 1243 O O . ILE A 1 163 ? -15.590 -1.204 20.537 1.00 90.06 163 ILE A O 1
ATOM 1247 N N . GLY A 1 164 ? -16.696 -2.846 21.625 1.00 89.00 164 GLY A N 1
ATOM 1248 C CA . GLY A 1 164 ? -17.966 -2.683 20.933 1.00 89.00 164 GLY A CA 1
ATOM 1249 C C . GLY A 1 164 ? -18.698 -1.421 21.390 1.00 89.00 164 GLY A C 1
ATOM 1250 O O . GLY A 1 164 ? -18.262 -0.699 22.296 1.00 89.00 164 GLY A O 1
ATOM 1251 N N . GLN A 1 165 ? -19.806 -1.113 20.728 1.00 84.44 165 GLN A N 1
ATOM 1252 C CA . GLN A 1 165 ? -20.578 0.095 21.001 1.00 84.44 165 GLN A CA 1
ATOM 1253 C C . GLN A 1 165 ? -21.246 0.074 22.386 1.00 84.44 165 GLN A C 1
ATOM 1255 O O . GLN A 1 165 ? -21.453 1.151 22.957 1.00 84.44 165 GLN A O 1
ATOM 1260 N N . GLU A 1 166 ? -21.541 -1.111 22.924 1.00 84.06 166 GLU A N 1
ATOM 1261 C CA . GLU A 1 166 ? -22.204 -1.322 24.217 1.00 84.06 166 GLU A CA 1
ATOM 1262 C C . GLU A 1 166 ? -21.204 -1.575 25.364 1.00 84.06 166 GLU A C 1
ATOM 1264 O O . GLU A 1 166 ? -21.606 -1.747 26.512 1.00 84.06 166 GLU A O 1
ATOM 1269 N N . GLY A 1 167 ? -19.893 -1.522 25.092 1.00 83.50 167 GLY A N 1
ATOM 1270 C CA . GLY A 1 167 ? -18.838 -1.782 26.084 1.00 83.50 167 GLY A CA 1
ATOM 1271 C C . GLY A 1 167 ? -18.334 -3.226 26.108 1.00 83.50 167 GLY A C 1
ATOM 1272 O O . GLY A 1 167 ? -17.366 -3.535 26.802 1.00 83.50 167 GLY A O 1
ATOM 1273 N N . GLU A 1 168 ? -18.949 -4.097 25.320 1.00 88.19 168 GLU A N 1
ATOM 1274 C CA . GLU A 1 168 ? -18.593 -5.489 25.124 1.00 88.19 168 GLU A CA 1
ATOM 1275 C C . GLU A 1 168 ? -17.327 -5.667 24.273 1.00 88.19 168 GLU A C 1
ATOM 1277 O O . GLU A 1 168 ? -16.718 -4.719 23.757 1.00 88.19 168 GLU A O 1
ATOM 1282 N N . ARG A 1 169 ? -16.896 -6.924 24.123 1.00 86.25 169 ARG A N 1
ATOM 1283 C CA . ARG A 1 169 ? -15.746 -7.226 23.277 1.00 86.25 169 ARG A CA 1
ATOM 1284 C C . ARG A 1 169 ? -16.076 -7.045 21.802 1.00 86.25 169 ARG A C 1
ATOM 1286 O O . ARG A 1 169 ? -17.012 -7.656 21.302 1.00 86.25 169 ARG A O 1
ATOM 1293 N N . ALA A 1 170 ? -15.260 -6.264 21.094 1.00 87.62 170 ALA A N 1
ATOM 1294 C CA . ALA A 1 170 ? -15.398 -6.113 19.651 1.00 87.62 170 ALA A CA 1
ATOM 1295 C C . ALA A 1 170 ? -15.098 -7.454 18.957 1.00 87.62 170 ALA A C 1
ATOM 1297 O O . ALA A 1 170 ? -13.965 -7.933 18.973 1.00 87.62 170 ALA A O 1
ATOM 1298 N N . GLY A 1 171 ? -16.122 -8.070 18.364 1.00 87.50 171 GLY A N 1
ATOM 1299 C CA . GLY A 1 171 ? -15.961 -9.286 17.567 1.00 87.50 171 GLY A CA 1
ATOM 1300 C C . GLY A 1 171 ? -15.227 -9.034 16.244 1.00 87.50 171 GLY A C 1
ATOM 1301 O O . GLY A 1 171 ? -15.008 -7.893 15.837 1.00 87.50 171 GLY A O 1
ATOM 1302 N N . LEU A 1 172 ? -14.905 -10.110 15.517 1.00 88.19 172 LEU A N 1
ATOM 1303 C CA . LEU A 1 172 ? -14.204 -10.028 14.226 1.00 88.19 172 LEU A CA 1
ATOM 1304 C C . LEU A 1 172 ? -14.939 -9.157 13.199 1.00 88.19 172 LEU A C 1
ATOM 1306 O O . LEU A 1 172 ? -14.308 -8.341 12.533 1.00 88.19 172 LEU A O 1
ATOM 1310 N N . LYS A 1 173 ? -16.268 -9.283 13.103 1.00 91.38 173 LYS A N 1
ATOM 1311 C CA . LYS A 1 173 ? -17.080 -8.518 12.145 1.00 91.38 173 LYS A CA 1
ATOM 1312 C C . LYS A 1 173 ? -16.988 -6.996 12.379 1.00 91.38 173 LYS A C 1
ATOM 1314 O O . LYS A 1 173 ? -16.618 -6.307 11.431 1.00 91.38 173 LYS A O 1
ATOM 1319 N N . PRO A 1 174 ? -17.259 -6.454 13.585 1.00 90.81 174 PRO A N 1
ATOM 1320 C CA . PRO A 1 174 ? -17.053 -5.030 13.868 1.00 90.81 174 PRO A CA 1
ATOM 1321 C C . PRO A 1 174 ? -15.628 -4.545 13.574 1.00 90.81 174 PRO A C 1
ATOM 1323 O O . PRO A 1 174 ? -15.450 -3.487 12.981 1.00 90.81 174 PRO A O 1
ATOM 1326 N N . VAL A 1 175 ? -14.603 -5.330 13.924 1.00 88.06 175 VAL A N 1
ATOM 1327 C CA . VAL A 1 175 ? -13.198 -4.961 13.676 1.00 88.06 175 VAL A CA 1
ATOM 1328 C C . VAL A 1 175 ? -12.876 -4.911 12.179 1.00 88.06 175 VAL A C 1
ATOM 1330 O O . VAL A 1 175 ? -12.243 -3.961 11.719 1.00 88.06 175 VAL A O 1
ATOM 1333 N N . ALA A 1 176 ? -13.337 -5.894 11.406 1.00 87.81 176 ALA A N 1
ATOM 1334 C CA . ALA A 1 176 ? -13.149 -5.925 9.959 1.00 87.81 176 ALA A CA 1
ATOM 1335 C C . ALA A 1 176 ? -13.908 -4.785 9.260 1.00 87.81 176 ALA A C 1
ATOM 1337 O O . ALA A 1 176 ? -13.346 -4.111 8.398 1.00 87.81 176 ALA A O 1
ATOM 1338 N N . LEU A 1 177 ? -15.153 -4.512 9.669 1.00 92.19 177 LEU A N 1
ATOM 1339 C CA . LEU A 1 177 ? -15.933 -3.381 9.154 1.00 92.19 177 LEU A CA 1
ATOM 1340 C C . LEU A 1 177 ? -15.271 -2.044 9.477 1.00 92.19 177 LEU A C 1
ATOM 1342 O O . LEU A 1 177 ? -15.203 -1.171 8.619 1.00 92.19 177 LEU A O 1
ATOM 1346 N N . ARG A 1 178 ? -14.728 -1.891 10.686 1.00 90.88 178 ARG A N 1
ATOM 1347 C CA . ARG A 1 178 ? -13.978 -0.698 11.095 1.00 90.88 178 ARG A CA 1
ATOM 1348 C C . ARG A 1 178 ? -12.801 -0.428 10.173 1.00 90.88 178 ARG A C 1
ATOM 1350 O O . ARG A 1 178 ? -12.613 0.710 9.751 1.00 90.88 178 ARG A O 1
ATOM 1357 N N . LEU A 1 179 ? -12.029 -1.463 9.861 1.00 87.69 179 LEU A N 1
ATOM 1358 C CA . LEU A 1 179 ? -10.910 -1.372 8.933 1.00 87.69 179 LEU A CA 1
ATOM 1359 C C . LEU A 1 179 ? -11.389 -1.004 7.521 1.00 87.69 179 LEU A C 1
ATOM 1361 O O . LEU A 1 179 ? -10.862 -0.068 6.929 1.00 87.69 179 LEU A O 1
ATOM 1365 N N . LEU A 1 180 ? -12.432 -1.672 7.022 1.00 89.38 180 LEU A N 1
ATOM 1366 C CA . LEU A 1 180 ? -13.013 -1.383 5.710 1.00 89.38 180 LEU A CA 1
ATOM 1367 C C . LEU A 1 180 ? -13.494 0.074 5.609 1.00 89.38 180 LEU A C 1
ATOM 1369 O O . LEU A 1 180 ? -13.155 0.777 4.659 1.00 89.38 180 LEU A O 1
ATOM 1373 N N . TYR A 1 181 ? -14.223 0.561 6.615 1.00 92.44 181 TYR A N 1
ATOM 1374 C CA . TYR A 1 181 ? -14.679 1.949 6.672 1.00 92.44 181 TYR A CA 1
ATOM 1375 C C . TYR A 1 181 ? -13.525 2.940 6.856 1.00 92.44 181 TYR A C 1
ATOM 1377 O O . TYR A 1 181 ? -13.597 4.057 6.352 1.00 92.44 181 TYR A O 1
ATOM 1385 N N . ALA A 1 182 ? -12.441 2.564 7.537 1.00 87.62 182 ALA A N 1
ATOM 1386 C CA . ALA A 1 182 ? -11.242 3.397 7.623 1.00 87.62 182 ALA A CA 1
ATOM 1387 C C . ALA A 1 182 ? -10.511 3.519 6.269 1.00 87.62 182 ALA A C 1
ATOM 1389 O O . ALA A 1 182 ? -9.864 4.538 6.029 1.00 87.62 182 ALA A O 1
ATOM 1390 N N . CYS A 1 183 ? -10.653 2.538 5.369 1.00 87.44 183 CYS A N 1
ATOM 1391 C CA . CYS A 1 183 ? -10.080 2.576 4.019 1.00 87.44 183 CYS A CA 1
ATOM 1392 C C . CYS A 1 183 ? -10.863 3.457 3.032 1.00 87.44 183 CYS A C 1
ATOM 1394 O O . CYS A 1 183 ? -10.272 3.934 2.068 1.00 87.44 183 CYS A O 1
ATOM 1396 N N . ILE A 1 184 ? -12.156 3.718 3.260 1.00 91.50 184 ILE A N 1
ATOM 1397 C CA . ILE A 1 184 ? -12.984 4.562 2.374 1.00 91.50 184 ILE A CA 1
ATOM 1398 C C . ILE A 1 184 ? -12.346 5.930 2.070 1.00 91.50 184 ILE A C 1
ATOM 1400 O O . ILE A 1 184 ? -12.156 6.224 0.890 1.00 91.50 184 ILE A O 1
ATOM 1404 N N . PRO A 1 185 ? -11.974 6.772 3.058 1.00 90.88 185 PRO A N 1
ATOM 1405 C CA . PRO A 1 185 ? -11.387 8.080 2.766 1.00 90.88 185 PRO A CA 1
ATOM 1406 C C . PRO A 1 185 ? -10.068 7.951 2.003 1.00 90.88 185 PRO A C 1
ATOM 1408 O O . PRO A 1 185 ? -9.793 8.774 1.140 1.00 90.88 185 PRO A O 1
ATOM 1411 N N . LEU A 1 186 ? -9.274 6.909 2.278 1.00 87.19 186 LEU A N 1
ATOM 1412 C CA . LEU A 1 186 ? -8.023 6.657 1.568 1.00 87.19 186 LEU A CA 1
ATOM 1413 C C . LEU A 1 186 ? -8.288 6.366 0.087 1.00 87.19 186 LEU A C 1
ATOM 1415 O O . LEU A 1 186 ? -7.651 6.971 -0.768 1.00 87.19 186 LEU A O 1
ATOM 1419 N N . LEU A 1 187 ? -9.250 5.492 -0.219 1.00 90.06 187 LEU A N 1
ATOM 1420 C CA . LEU A 1 187 ? -9.623 5.169 -1.598 1.00 90.06 187 LEU A CA 1
ATOM 1421 C C . LEU A 1 187 ? -10.153 6.396 -2.346 1.00 90.06 187 LEU A C 1
ATOM 1423 O O . LEU A 1 187 ? -9.787 6.606 -3.498 1.00 90.06 187 LEU A O 1
ATOM 1427 N N . VAL A 1 188 ? -10.963 7.230 -1.688 1.00 92.25 188 VAL A N 1
ATOM 1428 C CA . VAL A 1 188 ? -11.474 8.476 -2.280 1.00 92.25 188 VAL A CA 1
ATOM 1429 C C . VAL A 1 188 ? -10.336 9.463 -2.555 1.00 92.25 188 VAL A C 1
ATOM 1431 O O . VAL A 1 188 ? -10.264 10.011 -3.650 1.00 92.25 188 VAL A O 1
ATOM 1434 N N . ILE A 1 189 ? -9.415 9.659 -1.605 1.00 91.50 189 ILE A N 1
ATOM 1435 C CA . ILE A 1 189 ? -8.247 10.541 -1.769 1.00 91.50 189 ILE A CA 1
ATOM 1436 C C . ILE A 1 189 ? -7.351 10.059 -2.916 1.00 91.50 189 ILE A C 1
ATOM 1438 O O . ILE A 1 189 ? -6.940 10.858 -3.755 1.00 91.50 189 ILE A O 1
ATOM 1442 N N . VAL A 1 190 ? -7.081 8.751 -2.992 1.00 89.94 190 VAL A N 1
ATOM 1443 C CA . VAL A 1 190 ? -6.300 8.155 -4.086 1.00 89.94 190 VAL A CA 1
ATOM 1444 C C . VAL A 1 190 ? -7.010 8.338 -5.425 1.00 89.94 190 VAL A C 1
ATOM 1446 O O . VAL A 1 190 ? -6.360 8.707 -6.397 1.00 89.94 190 VAL A O 1
ATOM 1449 N N . ALA A 1 191 ? -8.328 8.130 -5.487 1.00 92.12 191 ALA A N 1
ATOM 1450 C CA . ALA A 1 191 ? -9.102 8.318 -6.711 1.00 92.12 191 ALA A CA 1
ATOM 1451 C C . ALA A 1 191 ? -9.080 9.777 -7.195 1.00 92.12 191 ALA A C 1
ATOM 1453 O O . ALA A 1 191 ? -8.899 10.009 -8.388 1.00 92.12 191 ALA A O 1
ATOM 1454 N N . ILE A 1 192 ? -9.205 10.748 -6.281 1.00 92.38 192 ILE A N 1
ATOM 1455 C CA . ILE A 1 192 ? -9.089 12.182 -6.592 1.00 92.38 192 ILE A CA 1
ATOM 1456 C C . ILE A 1 192 ? -7.682 12.490 -7.116 1.00 92.38 192 ILE A C 1
ATOM 1458 O O . ILE A 1 192 ? -7.540 12.984 -8.231 1.00 92.38 192 ILE A O 1
ATOM 1462 N N . GLY A 1 193 ? -6.639 12.127 -6.362 1.00 91.62 193 GLY A N 1
ATOM 1463 C CA . GLY A 1 193 ? -5.255 12.413 -6.745 1.00 91.62 193 GLY A CA 1
ATOM 1464 C C . GLY A 1 193 ? -4.855 11.757 -8.068 1.00 91.62 193 GLY A C 1
ATOM 1465 O O . GLY A 1 193 ? -4.270 12.405 -8.934 1.00 91.62 193 GLY A O 1
ATOM 1466 N N . PHE A 1 194 ? -5.211 10.485 -8.266 1.00 91.44 194 PHE A N 1
ATOM 1467 C CA . PHE A 1 194 ? -4.961 9.781 -9.522 1.00 91.44 194 PHE A CA 1
ATOM 1468 C C . PHE A 1 194 ? -5.752 10.390 -10.682 1.00 91.44 194 PHE A C 1
ATOM 1470 O O . PHE A 1 194 ? -5.183 10.621 -11.748 1.00 91.44 194 PHE A O 1
ATOM 1477 N N . GLY A 1 195 ? -7.042 10.675 -10.482 1.00 91.31 195 GLY A N 1
ATOM 1478 C CA . GLY A 1 195 ? -7.905 11.270 -11.501 1.00 91.31 195 GLY A CA 1
ATOM 1479 C C . GLY A 1 195 ? -7.364 12.607 -11.997 1.00 91.31 195 GLY A C 1
ATOM 1480 O O . GLY A 1 195 ? -7.265 12.825 -13.204 1.00 91.31 195 GLY A O 1
ATOM 1481 N N . SER A 1 196 ? -6.925 13.469 -11.086 1.00 91.75 196 SER A N 1
ATOM 1482 C CA . SER A 1 196 ? -6.363 14.768 -11.446 1.00 91.75 196 SER A CA 1
ATOM 1483 C C . SER A 1 196 ? -5.000 14.669 -12.118 1.00 91.75 196 SER A C 1
ATOM 1485 O O . SER A 1 196 ? -4.781 15.328 -13.134 1.00 91.75 196 SER A O 1
ATOM 1487 N N . LEU A 1 197 ? -4.101 13.801 -11.638 1.00 90.62 197 LEU A N 1
ATOM 1488 C CA . LEU A 1 197 ? -2.828 13.540 -12.323 1.00 90.62 197 LEU A CA 1
ATOM 1489 C C . LEU A 1 197 ? -3.052 12.994 -13.737 1.00 90.62 197 LEU A C 1
ATOM 1491 O O . LEU A 1 197 ? -2.384 13.424 -14.677 1.00 90.62 197 LEU A O 1
ATOM 1495 N N . TRP A 1 198 ? -4.020 12.093 -13.904 1.00 92.44 198 TRP A N 1
ATOM 1496 C CA . TRP A 1 198 ? -4.400 11.559 -15.207 1.00 92.44 198 TRP A CA 1
ATOM 1497 C C . TRP A 1 198 ? -4.950 12.652 -16.131 1.00 92.44 198 TRP A C 1
ATOM 1499 O O . TRP A 1 198 ? -4.545 12.736 -17.290 1.00 92.44 198 TRP A O 1
ATOM 1509 N N . LEU A 1 199 ? -5.816 13.536 -15.628 1.00 90.19 199 LEU A N 1
ATOM 1510 C CA . LEU A 1 199 ? -6.349 14.666 -16.394 1.00 90.19 199 LEU A CA 1
ATOM 1511 C C . LEU A 1 199 ? -5.254 15.656 -16.813 1.00 90.19 199 LEU A C 1
ATOM 1513 O O . LEU A 1 199 ? -5.238 16.097 -17.963 1.00 90.19 199 LEU A O 1
ATOM 1517 N N . ILE A 1 200 ? -4.317 15.978 -15.922 1.00 87.25 200 ILE A N 1
ATOM 1518 C CA . ILE A 1 200 ? -3.165 16.831 -16.244 1.00 87.25 200 ILE A CA 1
ATOM 1519 C C . ILE A 1 200 ? -2.321 16.171 -17.340 1.00 87.25 200 ILE A C 1
ATOM 1521 O O . ILE A 1 200 ? -2.022 16.802 -18.352 1.00 87.25 200 ILE A O 1
ATOM 1525 N N . ALA A 1 201 ? -1.988 14.889 -17.177 1.00 79.81 201 ALA A N 1
ATOM 1526 C CA . ALA A 1 201 ? -1.114 14.171 -18.099 1.00 79.81 201 ALA A CA 1
ATOM 1527 C C . ALA A 1 201 ? -1.743 13.941 -19.484 1.00 79.81 201 ALA A C 1
ATOM 1529 O O . ALA A 1 201 ? -1.069 14.098 -20.498 1.00 79.81 201 ALA A O 1
ATOM 1530 N N . VAL A 1 202 ? -3.024 13.564 -19.543 1.00 86.44 202 VAL A N 1
ATOM 1531 C CA . VAL A 1 202 ? -3.688 13.133 -20.787 1.00 86.44 202 VAL A CA 1
ATOM 1532 C C . VAL A 1 202 ? -4.423 14.273 -21.481 1.00 86.44 202 VAL A C 1
ATOM 1534 O O . VAL A 1 202 ? -4.471 14.322 -22.709 1.00 86.44 202 VAL A O 1
ATOM 1537 N N . LYS A 1 203 ? -5.035 15.181 -20.716 1.00 88.06 203 LYS A N 1
ATOM 1538 C CA . LYS A 1 203 ? -5.840 16.285 -21.259 1.00 88.06 203 LYS A CA 1
ATOM 1539 C C . LYS A 1 203 ? -5.110 17.626 -21.231 1.00 88.06 203 LYS A C 1
ATOM 1541 O O . LYS A 1 203 ? -5.668 18.606 -21.713 1.00 88.06 203 LYS A O 1
ATOM 1546 N N . GLY A 1 204 ? -3.889 17.679 -20.690 1.00 87.44 204 GLY A N 1
ATOM 1547 C CA . GLY A 1 204 ? -3.110 18.914 -20.601 1.00 87.44 204 GLY A CA 1
ATOM 1548 C C . GLY A 1 204 ? -3.774 19.970 -19.717 1.00 87.44 204 GLY A C 1
ATOM 1549 O O . GLY A 1 204 ? -3.574 21.164 -19.936 1.00 87.44 204 GLY A O 1
ATOM 1550 N N . ILE A 1 205 ? -4.607 19.550 -18.755 1.00 89.94 205 ILE A N 1
ATOM 1551 C CA . ILE A 1 205 ? -5.236 20.488 -17.823 1.00 89.94 205 ILE A CA 1
ATOM 1552 C C . ILE A 1 205 ? -4.148 21.126 -16.958 1.00 89.94 205 ILE A C 1
ATOM 1554 O O . ILE A 1 205 ? -3.143 20.501 -16.622 1.00 89.94 205 ILE A O 1
ATOM 1558 N N . SER A 1 206 ? -4.353 22.392 -16.604 1.00 90.62 206 SER A N 1
ATOM 1559 C CA . SER A 1 206 ? -3.431 23.126 -15.750 1.00 90.62 206 SER A CA 1
ATOM 1560 C C . SER A 1 206 ? -3.181 22.409 -14.418 1.00 90.62 206 SER A C 1
ATOM 1562 O O . SER A 1 206 ? -4.108 21.914 -13.773 1.00 90.62 206 SER A O 1
ATOM 1564 N N . GLY A 1 207 ? -1.927 22.442 -13.959 1.00 89.31 207 GLY A N 1
ATOM 1565 C CA . GLY A 1 207 ? -1.512 21.904 -12.660 1.00 89.31 207 GLY A CA 1
ATOM 1566 C C . GLY A 1 207 ? -2.173 22.573 -11.446 1.00 89.31 207 GLY A C 1
ATOM 1567 O O . GLY A 1 207 ? -2.020 22.079 -10.333 1.00 89.31 207 GLY A O 1
ATOM 1568 N N . TRP A 1 208 ? -2.950 23.646 -11.639 1.00 92.44 208 TRP A N 1
ATOM 1569 C CA . TRP A 1 208 ? -3.778 24.273 -10.599 1.00 92.44 208 TRP A CA 1
ATOM 1570 C C . TRP A 1 208 ? -4.809 23.333 -9.953 1.00 92.44 208 TRP A C 1
ATOM 1572 O O . TRP A 1 208 ? -5.313 23.648 -8.876 1.00 92.44 208 TRP A O 1
ATOM 1582 N N . LEU A 1 209 ? -5.090 22.172 -10.553 1.00 90.75 209 LEU A N 1
ATOM 1583 C CA . LEU A 1 209 ? -5.882 21.122 -9.908 1.00 90.75 209 LEU A CA 1
ATOM 1584 C C . LEU A 1 209 ? -5.189 20.526 -8.669 1.00 90.75 209 LEU A C 1
ATOM 1586 O O . LEU A 1 209 ? -5.869 20.207 -7.700 1.00 90.75 209 LEU A O 1
ATOM 1590 N N . ILE A 1 210 ? -3.850 20.461 -8.643 1.00 91.50 210 ILE A N 1
ATOM 1591 C CA . ILE A 1 210 ? -3.102 19.800 -7.560 1.00 91.50 210 ILE A CA 1
ATOM 1592 C C . ILE A 1 210 ? -3.371 20.455 -6.189 1.00 91.50 210 ILE A C 1
ATOM 1594 O O . ILE A 1 210 ? -3.717 19.736 -5.249 1.00 91.50 210 ILE A O 1
ATOM 1598 N N . PRO A 1 211 ? -3.272 21.793 -6.015 1.00 93.75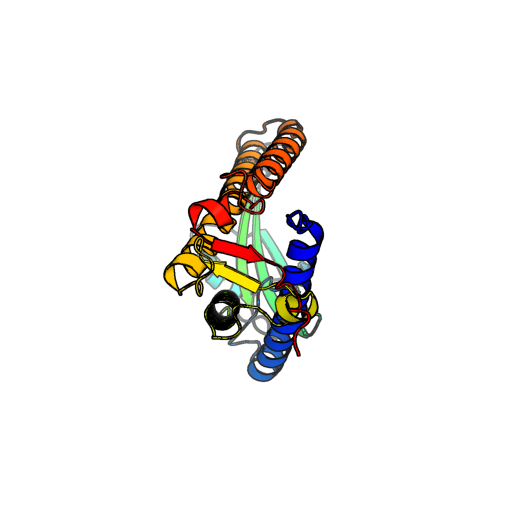 211 PRO A N 1
ATOM 1599 C CA . PRO A 1 211 ? -3.634 22.426 -4.747 1.00 93.75 211 PRO A CA 1
ATOM 1600 C C . PRO A 1 211 ? -5.088 22.177 -4.325 1.00 93.75 211 PRO A C 1
ATOM 1602 O O . PRO A 1 211 ? -5.348 21.963 -3.141 1.00 93.75 211 PRO A O 1
ATOM 1605 N N . ALA A 1 212 ? -6.031 22.187 -5.273 1.00 93.81 212 ALA A N 1
ATOM 1606 C CA . ALA A 1 212 ? -7.442 21.941 -4.982 1.00 93.81 212 ALA A CA 1
ATOM 1607 C C . ALA A 1 212 ? -7.670 20.504 -4.483 1.00 93.81 212 ALA A C 1
ATOM 1609 O O . ALA A 1 212 ? -8.360 20.309 -3.480 1.00 93.81 212 ALA A O 1
ATOM 1610 N N . ASP A 1 213 ? -7.024 19.514 -5.103 1.00 93.50 213 ASP A N 1
ATOM 1611 C CA . ASP A 1 213 ? -7.081 18.117 -4.664 1.00 93.50 213 ASP A CA 1
ATOM 1612 C C . ASP A 1 213 ? -6.491 17.921 -3.275 1.00 93.50 213 ASP A C 1
ATOM 1614 O O . ASP A 1 213 ? -7.046 17.173 -2.469 1.00 93.50 213 ASP A O 1
ATOM 1618 N N . LEU A 1 214 ? -5.376 18.594 -2.974 1.00 93.00 214 LEU A N 1
ATOM 1619 C CA . LEU A 1 214 ? -4.757 18.540 -1.652 1.00 93.00 214 LEU A CA 1
ATOM 1620 C C . LEU A 1 214 ? -5.708 19.091 -0.588 1.00 93.00 214 LEU A C 1
ATOM 1622 O O . LEU A 1 214 ? -5.900 18.450 0.446 1.00 93.00 214 LEU A O 1
ATOM 1626 N N . ILE A 1 215 ? -6.356 20.230 -0.850 1.00 95.81 215 ILE A N 1
ATOM 1627 C CA . ILE A 1 215 ? -7.350 20.813 0.062 1.00 95.81 215 ILE A CA 1
ATOM 1628 C C . ILE A 1 215 ? -8.535 19.860 0.243 1.00 95.81 215 ILE A C 1
ATOM 1630 O O . ILE A 1 215 ? -8.913 19.564 1.376 1.00 95.81 215 ILE A O 1
ATOM 1634 N N . MET A 1 216 ? -9.092 19.327 -0.847 1.00 95.12 216 MET A N 1
ATOM 1635 C CA . MET A 1 216 ? -10.204 18.374 -0.783 1.00 95.12 216 MET A CA 1
ATOM 1636 C C . MET A 1 216 ? -9.830 17.104 -0.019 1.00 95.12 216 MET A C 1
ATOM 1638 O O . MET A 1 216 ? -10.596 16.641 0.825 1.00 95.12 216 MET A O 1
ATOM 1642 N N . SER A 1 217 ? -8.630 16.576 -0.244 1.00 93.12 217 SER A N 1
ATOM 1643 C CA . SER A 1 217 ? -8.121 15.394 0.452 1.00 93.12 217 SER A CA 1
ATOM 1644 C C . SER A 1 217 ? -7.949 15.645 1.948 1.00 93.12 217 SER A C 1
ATOM 1646 O O . SER A 1 217 ? -8.329 14.804 2.766 1.00 93.12 217 SER A O 1
ATOM 1648 N N . LEU A 1 218 ? -7.440 16.823 2.321 1.00 91.56 218 LEU A N 1
ATOM 1649 C CA . LEU A 1 218 ? -7.332 17.247 3.716 1.00 91.56 218 LEU A CA 1
ATOM 1650 C C . LEU A 1 218 ? -8.706 17.384 4.371 1.00 91.56 218 LEU A C 1
ATOM 1652 O O . LEU A 1 218 ? -8.872 16.936 5.502 1.00 91.56 218 LEU A O 1
ATOM 1656 N N . LEU A 1 219 ? -9.694 17.948 3.674 1.00 94.56 219 LEU A N 1
ATOM 1657 C CA . LEU A 1 219 ? -11.062 18.073 4.183 1.00 94.56 219 LEU A CA 1
ATOM 1658 C C . LEU A 1 219 ? -11.727 16.706 4.363 1.00 94.56 219 LEU A C 1
ATOM 1660 O O . LEU A 1 219 ? -12.316 16.457 5.411 1.00 94.56 219 LEU A O 1
ATOM 1664 N N . ILE A 1 220 ? -11.594 15.801 3.391 1.00 92.69 220 ILE A N 1
ATOM 1665 C CA . ILE A 1 220 ? -12.119 14.430 3.481 1.00 92.69 220 ILE A CA 1
ATOM 1666 C C . ILE A 1 220 ? -11.471 13.696 4.655 1.00 92.69 220 ILE A C 1
ATOM 1668 O O . ILE A 1 220 ? -12.174 13.125 5.490 1.00 92.69 220 ILE A O 1
ATOM 1672 N N . GLY A 1 221 ? -10.141 13.749 4.759 1.00 88.25 221 GLY A N 1
ATOM 1673 C CA . GLY A 1 221 ? -9.405 13.162 5.873 1.00 88.25 221 GLY A CA 1
ATOM 1674 C C . GLY A 1 221 ? -9.835 13.764 7.211 1.00 88.25 221 GLY A C 1
ATOM 1675 O O . GLY A 1 221 ? -10.174 13.036 8.142 1.00 88.25 221 GLY A O 1
ATOM 1676 N N . PHE A 1 222 ? -9.904 15.090 7.307 1.00 88.50 222 PHE A N 1
ATOM 1677 C CA . PHE A 1 222 ? -10.337 15.762 8.524 1.00 88.50 222 PHE A CA 1
ATOM 1678 C C . PHE A 1 222 ? -11.753 15.336 8.910 1.00 88.50 222 PHE A C 1
ATOM 1680 O O . PHE A 1 222 ? -11.930 14.802 9.997 1.00 88.50 222 PHE A O 1
ATOM 1687 N N . CYS A 1 223 ? -12.739 15.462 8.021 1.00 90.88 223 CYS A N 1
ATOM 1688 C CA . CYS A 1 223 ? -14.123 15.070 8.287 1.00 90.88 223 CYS A CA 1
ATOM 1689 C C . CYS A 1 223 ? -14.261 13.586 8.646 1.00 90.88 223 CYS A C 1
ATOM 1691 O O . CYS A 1 223 ? -15.048 13.240 9.516 1.00 90.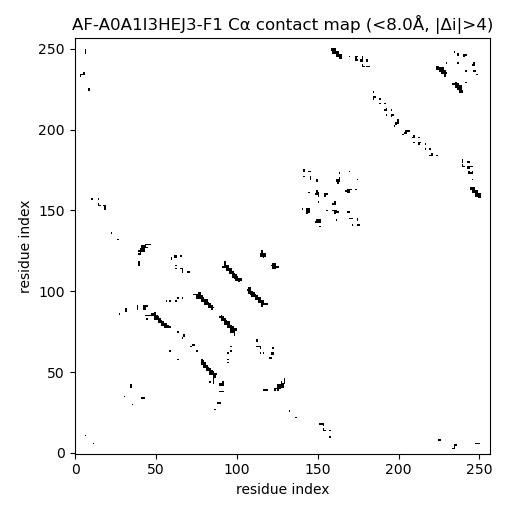88 223 CYS A O 1
ATOM 1693 N N . TRP A 1 224 ? -13.494 12.682 8.038 1.00 91.75 224 TRP A N 1
ATOM 1694 C CA . TRP A 1 224 ? -13.624 11.253 8.337 1.00 91.75 224 TRP A CA 1
ATOM 1695 C C . TRP A 1 224 ? -13.032 10.859 9.696 1.00 91.75 224 TRP A C 1
ATOM 1697 O O . TRP A 1 224 ? -13.553 9.983 10.399 1.00 91.75 224 TRP A O 1
ATOM 1707 N N . TRP A 1 225 ? -11.922 11.500 10.065 1.00 86.00 225 TRP A N 1
ATOM 1708 C CA . TRP A 1 225 ? -11.161 11.198 11.277 1.00 86.00 225 TRP A CA 1
ATOM 1709 C C . TRP A 1 225 ? -11.496 12.123 12.452 1.00 86.00 225 TRP A C 1
ATOM 1711 O O . TRP A 1 225 ? -11.078 11.851 13.585 1.00 86.00 225 TRP A O 1
ATOM 1721 N N . HIS A 1 226 ? -12.268 13.187 12.221 1.00 86.06 226 HIS A N 1
ATOM 1722 C CA . HIS A 1 226 ? -12.726 14.082 13.273 1.00 86.06 226 HIS A CA 1
ATOM 1723 C C . HIS A 1 226 ? -13.679 13.335 14.222 1.00 86.06 226 HIS A C 1
ATOM 1725 O O . HIS A 1 226 ? -14.584 12.633 13.773 1.00 86.06 226 HIS A O 1
ATOM 1731 N N . PRO A 1 227 ? -13.485 13.420 15.549 1.00 84.44 227 PRO A N 1
ATOM 1732 C CA . PRO A 1 227 ? -14.342 12.719 16.495 1.00 84.44 227 PRO A CA 1
ATOM 1733 C C . PRO A 1 227 ? -15.705 13.413 16.656 1.00 84.44 227 PRO A C 1
ATOM 1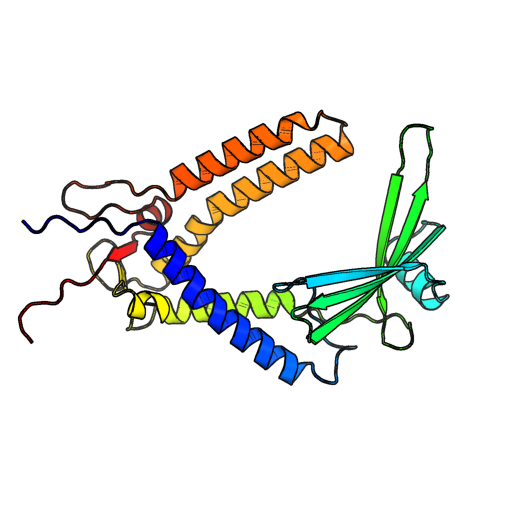735 O O . PRO A 1 227 ? -15.786 14.522 17.190 1.00 84.44 227 PRO A O 1
ATOM 1738 N N . TYR A 1 228 ? -16.783 12.712 16.299 1.00 82.56 228 TYR A N 1
ATOM 1739 C CA . TYR A 1 228 ? -18.170 13.157 16.453 1.00 82.56 228 TYR A CA 1
ATOM 1740 C C . TYR A 1 228 ? -18.817 12.580 17.716 1.00 82.56 228 TYR A C 1
ATOM 1742 O O . TYR A 1 228 ? -18.465 11.498 18.191 1.00 82.56 228 TYR A O 1
ATOM 1750 N N . SER A 1 229 ? -19.780 13.315 18.274 1.00 78.94 229 SER A N 1
ATOM 1751 C CA . SER A 1 229 ? -20.637 12.830 19.358 1.00 78.94 229 SER A CA 1
ATOM 1752 C C . SER A 1 229 ? -21.931 12.278 18.767 1.00 78.94 229 SER A C 1
ATOM 1754 O O . SER A 1 229 ? -22.688 13.034 18.169 1.00 78.94 229 SER A O 1
ATOM 1756 N N . VAL A 1 230 ? -22.189 10.979 18.933 1.00 74.44 230 VAL A N 1
ATOM 1757 C CA . VAL A 1 230 ? -23.459 10.356 18.499 1.00 74.44 230 VAL A CA 1
ATOM 1758 C C . VAL A 1 230 ? -24.512 10.427 19.604 1.00 74.44 230 VAL A C 1
ATOM 1760 O O . VAL A 1 230 ? -25.702 10.526 19.329 1.00 74.44 230 VAL A O 1
ATOM 1763 N N . ARG A 1 231 ? -24.084 10.364 20.872 1.00 77.06 231 ARG A N 1
ATOM 1764 C CA . ARG A 1 231 ? -24.954 10.473 22.050 1.00 77.06 231 ARG A CA 1
ATOM 1765 C C . ARG A 1 231 ? -24.237 11.258 23.151 1.00 77.06 231 ARG A C 1
ATOM 1767 O O . ARG A 1 231 ? -23.037 11.044 23.318 1.00 77.06 231 ARG A O 1
ATOM 1774 N N . PRO A 1 232 ? -24.942 12.087 23.944 1.00 74.19 232 PRO A N 1
ATOM 1775 C CA . PRO A 1 232 ? -24.330 12.883 25.016 1.00 74.19 232 PRO A CA 1
ATOM 1776 C C . PRO A 1 232 ? -23.579 12.047 26.059 1.00 74.19 232 PRO A C 1
ATOM 1778 O O . PRO A 1 232 ? -22.600 12.502 26.638 1.00 74.19 232 PRO A O 1
ATOM 1781 N N . THR A 1 233 ? -24.030 10.812 26.286 1.00 75.38 233 THR A N 1
ATOM 1782 C CA . THR A 1 233 ? -23.489 9.897 27.298 1.00 75.38 233 THR A CA 1
ATOM 1783 C C . THR A 1 233 ? -22.255 9.129 26.837 1.00 75.38 233 THR A C 1
ATOM 1785 O O . THR A 1 233 ? -21.631 8.438 27.638 1.00 75.38 233 THR A O 1
ATOM 1788 N N . LEU A 1 234 ? -21.902 9.208 25.552 1.00 71.00 234 LEU A N 1
ATOM 1789 C CA . LEU A 1 234 ? -20.884 8.358 24.951 1.00 71.00 234 LEU A CA 1
ATOM 1790 C C . LEU A 1 234 ? -19.660 9.178 24.519 1.00 71.00 234 LEU A C 1
ATOM 1792 O O . LEU A 1 234 ? -19.804 10.304 24.038 1.00 71.00 234 LEU A O 1
ATOM 1796 N N . PRO A 1 235 ? -18.438 8.630 24.661 1.00 73.50 235 PRO A N 1
ATOM 1797 C CA . PRO A 1 235 ? -17.233 9.310 24.209 1.00 73.50 235 PRO A CA 1
ATOM 1798 C C . PRO A 1 235 ? -17.274 9.518 22.693 1.00 73.50 235 PRO A C 1
ATOM 1800 O O . PRO A 1 235 ? -17.781 8.678 21.945 1.00 73.50 235 PRO A O 1
ATOM 1803 N N . ARG A 1 236 ? -16.708 10.640 22.236 1.00 83.56 236 ARG A N 1
ATOM 1804 C CA . ARG A 1 236 ? -16.654 10.968 20.808 1.00 83.56 236 ARG A CA 1
ATOM 1805 C C . ARG A 1 236 ? -15.831 9.935 20.039 1.00 83.56 236 ARG A C 1
ATOM 1807 O O . ARG A 1 236 ? -14.763 9.517 20.496 1.00 83.56 236 ARG A O 1
ATOM 1814 N N . ALA A 1 237 ? -16.301 9.581 18.852 1.00 86.31 237 ALA A N 1
ATOM 1815 C CA . ALA A 1 237 ? -15.657 8.618 17.971 1.00 86.31 237 ALA A CA 1
ATOM 1816 C C . ALA A 1 237 ? -15.646 9.141 16.523 1.00 86.31 237 ALA A C 1
ATOM 1818 O O . ALA A 1 237 ? -16.550 9.880 16.137 1.00 86.31 237 ALA A O 1
ATOM 1819 N N . PRO A 1 238 ? -14.615 8.822 15.728 1.00 88.88 238 PRO A N 1
ATOM 1820 C CA . PRO A 1 238 ? -14.590 9.128 14.303 1.00 88.88 238 PRO A CA 1
ATOM 1821 C C . PRO A 1 238 ? -15.640 8.312 13.543 1.00 88.88 238 PRO A C 1
ATOM 1823 O O . PRO A 1 238 ? -16.174 7.325 14.054 1.00 88.88 238 PRO A O 1
ATOM 1826 N N . LEU A 1 239 ? -15.922 8.710 12.302 1.00 90.56 239 LEU A N 1
ATOM 1827 C CA . LEU A 1 239 ? -17.043 8.160 11.542 1.00 90.56 239 LEU A CA 1
ATOM 1828 C C . LEU A 1 239 ? -16.909 6.649 11.290 1.00 90.56 239 LEU A C 1
ATOM 1830 O O . LEU A 1 239 ? -17.865 5.913 11.495 1.00 90.56 239 LEU A O 1
ATOM 1834 N N . HIS A 1 240 ? -15.715 6.163 10.939 1.00 89.19 240 HIS A N 1
ATOM 1835 C CA . HIS A 1 240 ? -15.471 4.728 10.726 1.00 89.19 240 HIS A CA 1
ATOM 1836 C C . HIS A 1 240 ? -15.670 3.876 11.989 1.00 89.19 240 HIS A C 1
ATOM 1838 O O . HIS A 1 240 ? -16.145 2.748 11.893 1.00 89.19 240 HIS A O 1
ATOM 1844 N N . ASP A 1 241 ? -15.338 4.413 13.167 1.00 90.19 241 ASP A N 1
ATOM 1845 C CA . ASP A 1 241 ? -15.586 3.746 14.449 1.00 90.19 241 ASP A CA 1
ATOM 1846 C C . ASP A 1 241 ? -17.104 3.630 14.684 1.00 90.19 241 ASP A C 1
ATOM 1848 O O . ASP A 1 241 ? -17.606 2.549 14.995 1.00 90.19 241 ASP A O 1
ATOM 1852 N N . ILE A 1 242 ? -17.842 4.725 14.453 1.00 91.19 242 ILE A N 1
ATOM 1853 C CA . ILE A 1 242 ? -19.305 4.790 14.600 1.00 91.19 242 ILE A CA 1
ATOM 1854 C C . ILE A 1 242 ? -19.997 3.812 13.646 1.00 91.19 242 ILE A C 1
ATOM 1856 O O . ILE A 1 242 ? -20.823 3.018 14.089 1.00 91.19 242 ILE A O 1
ATOM 1860 N N . LEU A 1 243 ? -19.645 3.844 12.359 1.00 92.69 243 LEU A N 1
ATOM 1861 C CA . LEU A 1 243 ? -20.238 2.986 11.329 1.00 92.69 243 LEU A CA 1
ATOM 1862 C C . LEU A 1 243 ? -19.968 1.498 11.585 1.00 92.69 243 LEU A C 1
ATOM 1864 O O . LEU A 1 243 ? -20.794 0.650 11.256 1.00 92.69 243 LEU A O 1
ATOM 1868 N N . ALA A 1 244 ? -18.827 1.174 12.191 1.00 92.81 244 ALA A N 1
ATOM 1869 C CA . ALA A 1 244 ? -18.476 -0.193 12.551 1.00 92.81 244 ALA A CA 1
ATOM 1870 C C . ALA A 1 244 ? -19.067 -0.670 13.883 1.00 92.81 244 ALA A C 1
ATOM 1872 O O . ALA A 1 244 ? -18.885 -1.835 14.233 1.00 92.81 244 ALA A O 1
ATOM 1873 N N . GLY A 1 245 ? -19.715 0.211 14.652 1.00 91.44 245 GLY A N 1
ATOM 1874 C CA . GLY A 1 245 ? -20.160 -0.105 16.009 1.00 91.44 245 GLY A CA 1
ATOM 1875 C C . GLY A 1 245 ? -18.994 -0.398 16.960 1.00 91.44 245 GLY A C 1
ATOM 1876 O O . GLY A 1 245 ? -19.106 -1.245 17.841 1.00 91.44 245 GLY A O 1
ATOM 1877 N N . THR A 1 246 ? -17.851 0.269 16.776 1.00 91.06 246 THR A N 1
ATOM 1878 C CA . THR A 1 246 ? -16.642 0.078 17.597 1.00 91.06 246 THR A CA 1
ATOM 1879 C C . THR A 1 246 ? -16.167 1.391 18.190 1.00 91.06 246 THR A C 1
ATOM 1881 O O . THR A 1 246 ? -16.466 2.462 17.664 1.00 91.06 246 THR A O 1
ATOM 1884 N N . ARG A 1 247 ? -15.425 1.342 19.300 1.00 88.44 247 ARG A N 1
ATOM 1885 C CA . ARG A 1 247 ? -14.874 2.540 19.947 1.00 88.44 247 ARG A CA 1
ATOM 1886 C C . ARG A 1 247 ? -13.563 2.269 20.644 1.00 88.44 247 ARG A C 1
ATOM 1888 O O . ARG A 1 247 ? -13.382 1.234 21.272 1.00 88.44 247 ARG A O 1
ATOM 1895 N N . ILE A 1 248 ? -12.670 3.249 20.602 1.00 87.69 248 ILE A N 1
ATOM 1896 C CA . ILE A 1 248 ? -11.470 3.235 21.432 1.00 87.69 248 ILE A CA 1
ATOM 1897 C C . ILE A 1 248 ? -11.782 3.919 22.760 1.00 87.69 248 ILE A C 1
ATOM 1899 O O . ILE A 1 248 ? -12.189 5.082 22.768 1.00 87.69 248 ILE A O 1
ATOM 1903 N N . ILE A 1 249 ? -11.530 3.228 23.868 1.00 87.12 249 ILE A N 1
ATOM 1904 C CA . ILE A 1 249 ? -11.604 3.790 25.219 1.00 87.12 249 ILE A CA 1
ATOM 1905 C C . ILE A 1 249 ? -10.261 3.670 25.931 1.00 87.12 249 ILE A C 1
ATOM 1907 O O . ILE A 1 249 ? -9.441 2.810 25.614 1.00 87.12 249 ILE A O 1
ATOM 1911 N N . ARG A 1 250 ? -10.047 4.525 26.931 1.00 84.69 250 ARG A N 1
ATOM 1912 C CA . ARG A 1 250 ? -9.047 4.284 27.967 1.00 84.69 250 ARG A CA 1
ATOM 1913 C C . ARG A 1 250 ? -9.790 3.635 29.135 1.00 84.69 250 ARG A C 1
ATOM 1915 O O . ARG A 1 250 ? -10.712 4.278 29.635 1.00 84.69 250 ARG A O 1
ATOM 1922 N N . PRO A 1 251 ? -9.432 2.413 29.559 1.00 76.56 251 PRO A N 1
ATOM 1923 C CA . PRO A 1 251 ? -9.984 1.873 30.790 1.00 76.56 251 PRO A CA 1
ATOM 1924 C C . PRO A 1 251 ? -9.639 2.840 31.924 1.00 76.56 251 PRO A C 1
ATOM 1926 O O . PRO A 1 251 ? -8.485 3.263 32.058 1.00 76.56 251 PRO A O 1
ATOM 1929 N N . THR A 1 252 ? -10.643 3.251 32.693 1.00 72.19 252 THR A N 1
ATOM 1930 C CA . THR A 1 252 ? -10.388 3.840 34.002 1.00 72.19 252 THR A CA 1
ATOM 1931 C C . THR A 1 252 ? -9.643 2.784 34.800 1.00 72.19 252 THR A C 1
ATOM 1933 O O . THR A 1 252 ? -10.031 1.620 34.800 1.00 72.19 252 THR A O 1
ATOM 1936 N N . VAL A 1 253 ? -8.504 3.160 35.380 1.00 63.62 253 VAL A N 1
ATOM 1937 C CA . VAL A 1 253 ? -7.899 2.328 36.416 1.00 63.62 253 VAL A CA 1
ATOM 1938 C C . VAL A 1 253 ? -8.938 2.341 37.522 1.00 63.62 253 VAL A C 1
ATOM 1940 O O . VAL A 1 253 ? -9.132 3.383 38.149 1.00 63.62 253 VAL A O 1
ATOM 1943 N N . ASP A 1 254 ? -9.698 1.259 37.654 1.00 52.44 254 ASP A N 1
ATOM 1944 C CA . ASP A 1 254 ? -10.574 1.102 38.800 1.00 52.44 254 ASP A CA 1
ATOM 1945 C C . ASP A 1 254 ? -9.666 1.231 40.022 1.00 52.44 254 ASP A C 1
ATOM 1947 O O . ASP A 1 254 ? -8.659 0.531 40.135 1.00 52.44 254 ASP A O 1
ATOM 1951 N N . ALA A 1 255 ? -9.961 2.202 40.885 1.00 45.78 255 ALA A N 1
ATOM 1952 C CA . ALA A 1 255 ? -9.187 2.516 42.083 1.00 45.78 255 ALA A CA 1
ATOM 1953 C C . ALA A 1 255 ? -9.335 1.427 43.172 1.00 45.78 255 ALA A C 1
ATOM 1955 O O . ALA A 1 255 ? -9.341 1.726 44.360 1.00 45.78 255 ALA A O 1
ATOM 1956 N N . SER A 1 256 ? -9.507 0.172 42.762 1.00 46.00 256 SER A N 1
ATOM 1957 C CA . SER A 1 256 ? -9.823 -0.979 43.600 1.00 46.00 256 SER A CA 1
ATOM 1958 C C . SER A 1 256 ? -9.035 -2.210 43.142 1.00 46.00 256 SER A C 1
ATOM 1960 O O . SER A 1 256 ? -9.620 -3.239 42.795 1.00 46.00 256 SER A O 1
ATOM 1962 N N . ALA A 1 257 ? -7.711 -2.075 43.101 1.00 41.12 257 ALA A N 1
ATOM 1963 C CA . ALA A 1 257 ? -6.774 -3.192 43.140 1.00 41.12 257 ALA A CA 1
ATOM 1964 C C . ALA A 1 257 ? -5.810 -2.959 44.303 1.00 41.12 257 ALA A C 1
ATOM 1966 O O . ALA A 1 257 ? -5.283 -1.824 44.386 1.00 41.12 257 ALA A O 1
#

Secondary structure (DSSP, 8-state):
--------HHHHHHHHHHHHHHHHHHHHHHHHHHHTT-TTTEE-SS-SSEEEEEEE----HHHHHHHHHHSTT----EEEEEEEEETTTEEEEEEEEEEEEEEETTEEEEEEEEEEB-TTS-B---EE-HHHHHHHHHHHHHHHHHSTT-S-HHHHHTT-EEEETTSSB--HHHHHHHHHHHHHHHHHHHHHHHHHHHHHHHH---TTHHHHHHHHHHHHHHHHHSPBPSSTTS--B-HHHHHTTEEEEPPP--S--

Foldseek 3Di:
DPDAPAPDLVLVVQLVVVLCVVLLVVLVVVCCVVCVVPLQAEAADPRDDKDKDKDWDDADPQLVVVVCVVPPPDDFDTKIWMWMADPNRTIWTWIKTWDWDCPDPPDTDIDIDTFTADPVRHGGDYHHCNVVSVVVSVVVVLCQCQDPQVGDPSCVVSQKHKDFLVRHRDHSQLVVQLVVLVCVLVVVLCCQQVVVVCCCVPVVDDPVSVVVSVVVSVVSVCQQQPFDDPDPVDHTGGPSCVRSRMDMGRDDPPPPD

Nearest PDB structures (foldseek):
  1e7m-assembly1_A  TM=2.937E-01  e=1.770E+00  Leuconostoc mesenteroides
  2dpg-assembly1_A-2  TM=2.574E-01  e=1.997E+00  Leuconostoc mesenteroides
  1dpg-assembly1_B  TM=3.062E-01  e=3.051E+00  Leuconostoc mesenteroides
  1h93-assembly1_A  TM=2.722E-01  e=2.703E+00  Leuconostoc mesenteroides
  1e77-assembly1_A  TM=2.470E-01  e=2.122E+00  Leuconostoc mesenteroides

Solvent-accessible surface area (backbone atoms only — not comparable to full-atom values): 14373 Å² total; per-residue (Å²): 131,86,76,71,76,80,81,54,68,66,58,56,53,49,24,54,50,58,43,48,52,58,52,50,51,51,50,51,52,54,46,49,65,73,34,64,91,38,58,62,54,39,35,61,72,79,61,81,62,60,50,75,51,72,42,84,42,86,76,47,75,63,37,49,52,53,41,36,72,78,46,70,96,63,75,69,77,43,40,28,44,31,40,37,32,28,77,84,74,48,64,34,41,28,38,37,39,23,31,76,42,65,92,42,102,88,46,76,50,75,50,74,47,77,40,39,29,42,97,87,58,49,64,48,83,53,46,68,45,51,66,58,53,52,49,52,52,51,52,51,52,52,50,35,42,46,35,99,70,19,27,42,74,27,28,52,74,71,49,34,35,47,22,22,73,88,70,45,80,33,48,62,66,37,53,51,42,25,52,55,46,58,43,48,56,54,54,51,39,50,50,50,53,51,51,50,53,48,40,32,71,75,68,66,45,68,72,74,53,55,64,52,46,51,52,51,38,50,50,49,49,45,64,45,61,42,63,43,71,91,44,96,90,47,75,61,39,24,50,28,31,58,77,23,43,34,41,81,44,60,76,76,80,70,95,80,125

Radius of gyration: 24.2 Å; Cα contacts (8 Å, |Δi|>4): 352; chains: 1; bounding box: 49×41×77 Å

pLDDT: mean 85.26, std 10.18, range [41.12, 97.56]